Protein AF-A0A9W8R5W8-F1 (afdb_monomer)

Structure (mmCIF, N/CA/C/O backbone):
data_AF-A0A9W8R5W8-F1
#
_entry.id   AF-A0A9W8R5W8-F1
#
loop_
_atom_site.group_PDB
_atom_site.id
_atom_site.type_symbol
_atom_site.label_atom_id
_atom_site.label_alt_id
_atom_site.label_comp_id
_atom_site.label_asym_id
_atom_site.label_entity_id
_atom_site.label_seq_id
_atom_site.pdbx_PDB_ins_code
_atom_site.Cartn_x
_atom_site.Cartn_y
_atom_site.Cartn_z
_atom_site.occupancy
_atom_site.B_iso_or_equiv
_atom_site.auth_seq_id
_atom_site.auth_comp_id
_atom_site.auth_asym_id
_atom_site.auth_atom_id
_atom_site.pdbx_PDB_model_num
ATOM 1 N N . MET A 1 1 ? 11.534 -19.909 18.988 1.00 55.75 1 MET A N 1
ATOM 2 C CA . MET A 1 1 ? 10.079 -19.691 18.902 1.00 55.75 1 MET A CA 1
ATOM 3 C C . MET A 1 1 ? 9.777 -19.275 17.473 1.00 55.75 1 MET A C 1
ATOM 5 O O . MET A 1 1 ? 10.404 -18.327 17.014 1.00 55.75 1 MET A O 1
ATOM 9 N N . THR A 1 2 ? 8.960 -20.029 16.741 1.00 67.12 2 THR A N 1
ATOM 10 C CA . THR A 1 2 ? 8.573 -19.721 15.351 1.00 67.12 2 THR A CA 1
ATOM 11 C C . THR A 1 2 ? 7.498 -18.629 15.313 1.00 67.12 2 THR A C 1
ATOM 13 O O . THR A 1 2 ? 6.888 -18.333 16.341 1.00 67.12 2 THR A O 1
ATOM 16 N N . ALA A 1 3 ? 7.244 -18.031 14.141 1.00 64.25 3 ALA A N 1
ATOM 17 C CA . ALA A 1 3 ? 6.151 -17.067 13.973 1.00 64.25 3 ALA A CA 1
ATOM 18 C C . ALA A 1 3 ? 4.788 -17.672 14.364 1.00 64.25 3 ALA A C 1
ATOM 20 O O . ALA A 1 3 ? 4.007 -17.012 15.045 1.00 64.25 3 ALA A O 1
ATOM 21 N N . ASP A 1 4 ? 4.560 -18.946 14.035 1.00 67.88 4 ASP A N 1
ATOM 22 C CA . ASP A 1 4 ? 3.348 -19.679 14.419 1.00 67.88 4 ASP A CA 1
ATOM 23 C C . ASP A 1 4 ? 3.239 -19.864 15.938 1.00 67.88 4 ASP A C 1
ATOM 25 O O . ASP A 1 4 ? 2.187 -19.616 16.511 1.00 67.88 4 ASP A O 1
ATOM 29 N N . GLN A 1 5 ? 4.338 -20.197 16.622 1.00 73.81 5 GLN A N 1
ATOM 30 C CA . GLN A 1 5 ? 4.347 -20.305 18.087 1.00 73.81 5 GLN A CA 1
ATOM 31 C C . GLN A 1 5 ? 4.087 -18.951 18.768 1.00 73.81 5 GLN A C 1
ATOM 33 O O . GLN A 1 5 ? 3.418 -18.892 19.799 1.00 73.81 5 GLN A O 1
ATOM 38 N N . CYS A 1 6 ? 4.600 -17.851 18.201 1.00 71.00 6 CYS A N 1
ATOM 39 C CA . CYS A 1 6 ? 4.281 -16.500 18.666 1.00 71.00 6 CYS A CA 1
ATOM 40 C C . CYS A 1 6 ? 2.795 -16.175 18.460 1.00 71.00 6 CYS A C 1
ATOM 42 O O . CYS A 1 6 ? 2.178 -15.596 19.352 1.00 71.00 6 CYS A O 1
ATOM 44 N N . PHE A 1 7 ? 2.229 -16.538 17.302 1.00 74.75 7 PHE A N 1
ATOM 45 C CA . PHE A 1 7 ? 0.810 -16.352 17.003 1.00 74.75 7 PHE A CA 1
ATOM 46 C C . PHE A 1 7 ? -0.072 -17.149 17.969 1.00 74.75 7 PHE A C 1
ATOM 48 O O . PHE A 1 7 ? -0.956 -16.559 18.578 1.00 74.75 7 PHE A O 1
ATOM 55 N N . GLU A 1 8 ? 0.212 -18.436 18.189 1.00 79.81 8 GLU A N 1
ATOM 56 C CA . GLU A 1 8 ? -0.534 -19.289 19.126 1.00 79.81 8 GLU A CA 1
ATOM 57 C C . GLU A 1 8 ? -0.517 -18.732 20.557 1.00 79.81 8 GLU A C 1
ATOM 59 O O . GLU A 1 8 ? -1.552 -18.685 21.222 1.00 79.81 8 GLU A O 1
ATOM 64 N N . LEU A 1 9 ? 0.642 -18.259 21.031 1.00 80.31 9 LEU A N 1
ATOM 65 C CA . LEU A 1 9 ? 0.759 -17.649 22.357 1.00 80.31 9 LEU A CA 1
ATOM 66 C C . LEU A 1 9 ? -0.024 -16.333 22.457 1.00 80.31 9 LEU A C 1
ATOM 68 O O . LEU A 1 9 ? -0.710 -16.104 23.451 1.00 80.31 9 LEU A O 1
ATOM 72 N N . LEU A 1 10 ? 0.085 -15.461 21.451 1.00 78.69 10 LEU A N 1
ATOM 73 C CA . LEU A 1 10 ? -0.634 -14.185 21.426 1.00 78.69 10 LEU A CA 1
ATOM 74 C C . LEU A 1 10 ? -2.144 -14.393 21.346 1.00 78.69 10 LEU A C 1
ATOM 76 O O . LEU A 1 10 ? -2.878 -13.739 22.081 1.00 78.69 10 LEU A O 1
ATOM 80 N N . GLN A 1 11 ? -2.590 -15.325 20.507 1.00 78.88 11 GLN A N 1
ATOM 81 C CA . GLN A 1 11 ? -3.985 -15.731 20.420 1.00 78.88 11 GLN A CA 1
ATOM 82 C C . GLN A 1 11 ? -4.479 -16.228 21.780 1.00 78.88 11 GLN A C 1
ATOM 84 O O . GLN A 1 11 ? -5.472 -15.725 22.293 1.00 78.88 11 GLN A O 1
ATOM 89 N N . TRP A 1 12 ? -3.730 -17.125 22.430 1.00 85.44 12 TRP A N 1
ATOM 90 C CA . TRP A 1 12 ? -4.081 -17.607 23.764 1.00 85.44 12 TRP A CA 1
ATOM 91 C C . TRP A 1 12 ? -4.198 -16.465 24.784 1.00 85.44 12 TRP A C 1
ATOM 93 O O . TRP A 1 12 ? -5.159 -16.428 25.549 1.00 85.44 12 TRP A O 1
ATOM 103 N N . LEU A 1 13 ? -3.262 -15.510 24.792 1.00 81.94 13 LEU A N 1
ATOM 104 C CA . LEU A 1 13 ? -3.309 -14.354 25.695 1.00 81.94 13 LEU A CA 1
ATOM 105 C C . LEU A 1 13 ? -4.563 -13.498 25.463 1.00 81.94 13 LEU A C 1
ATOM 107 O O . LEU A 1 13 ? -5.238 -13.123 26.422 1.00 81.94 13 LEU A O 1
ATOM 111 N N . VAL A 1 14 ? -4.897 -13.210 24.206 1.00 82.81 14 VAL A N 1
ATOM 112 C CA . VAL A 1 14 ? -6.075 -12.405 23.854 1.00 82.81 14 VAL A CA 1
ATOM 113 C C . VAL A 1 14 ? -7.368 -13.136 24.213 1.00 82.81 14 VAL A C 1
ATOM 115 O O . VAL A 1 14 ? -8.215 -12.561 24.899 1.00 82.81 14 VAL A O 1
ATOM 118 N N . ASP A 1 15 ? -7.476 -14.420 23.864 1.00 83.62 15 ASP A N 1
ATOM 119 C CA . ASP A 1 15 ? -8.639 -15.269 24.155 1.00 83.62 15 ASP A CA 1
ATOM 120 C C . ASP A 1 15 ? -8.908 -15.404 25.669 1.00 83.62 15 ASP A C 1
ATOM 122 O O . ASP A 1 15 ? -10.044 -15.624 26.092 1.00 83.62 15 ASP A O 1
ATOM 126 N N . HIS A 1 16 ? -7.875 -15.241 26.505 1.00 85.19 16 HIS A N 1
ATOM 127 C CA . HIS A 1 16 ? -7.974 -15.291 27.970 1.00 85.19 16 HIS A CA 1
ATOM 128 C C . HIS A 1 16 ? -8.041 -13.901 28.630 1.00 85.19 16 HIS A C 1
ATOM 130 O O . HIS A 1 16 ? -7.962 -13.795 29.855 1.00 85.19 16 HIS A O 1
ATOM 136 N N . GLY A 1 17 ? -8.223 -12.832 27.846 1.00 77.81 17 GLY A N 1
ATOM 137 C CA . GLY A 1 17 ? -8.495 -11.482 28.344 1.00 77.81 17 GLY A CA 1
ATOM 138 C C . GLY A 1 17 ? -7.273 -10.707 28.843 1.00 77.81 17 GLY A C 1
ATOM 139 O O . GLY A 1 17 ? -7.435 -9.750 29.603 1.00 77.81 17 GLY A O 1
ATOM 140 N N . PHE A 1 18 ? -6.057 -11.095 28.445 1.00 79.44 18 PHE A N 1
ATOM 141 C CA . PHE A 1 18 ? -4.854 -10.331 28.774 1.00 79.44 18 PHE A CA 1
ATOM 142 C C . PHE A 1 18 ? -4.789 -9.023 27.968 1.00 79.44 18 PHE A C 1
ATOM 144 O O . PHE A 1 18 ? -5.035 -8.993 26.763 1.00 79.44 18 PHE A O 1
ATOM 151 N N . ASP A 1 19 ? -4.421 -7.929 28.639 1.00 72.44 19 ASP A N 1
ATOM 152 C CA . ASP A 1 19 ? -4.231 -6.621 28.008 1.00 72.44 19 ASP A CA 1
ATOM 153 C C . ASP A 1 19 ? -2.861 -6.539 27.317 1.00 72.44 19 ASP A C 1
ATOM 155 O O . ASP A 1 19 ? -1.824 -6.427 27.972 1.00 72.44 19 ASP A O 1
ATOM 159 N N . ILE A 1 20 ? -2.863 -6.565 25.983 1.00 74.75 20 ILE A N 1
ATOM 160 C CA . ILE A 1 20 ? -1.656 -6.405 25.158 1.00 74.75 20 ILE A CA 1
ATOM 161 C C . ILE A 1 20 ? -1.426 -4.956 24.696 1.00 74.75 20 ILE A C 1
ATOM 163 O O . ILE A 1 20 ? -0.434 -4.674 24.023 1.00 74.75 20 ILE A O 1
ATOM 167 N N . THR A 1 21 ? -2.320 -4.021 25.043 1.00 67.25 21 THR A N 1
ATOM 168 C CA . THR A 1 21 ? -2.272 -2.635 24.544 1.00 67.25 21 THR A CA 1
ATOM 169 C C . THR A 1 21 ? -1.092 -1.852 25.120 1.00 67.25 21 THR A C 1
ATOM 171 O O . THR A 1 21 ? -0.566 -0.972 24.444 1.00 67.25 21 THR A O 1
ATOM 174 N N . ALA A 1 22 ? -0.596 -2.222 26.307 1.00 59.16 22 ALA A N 1
ATOM 175 C CA . ALA A 1 22 ? 0.562 -1.596 26.953 1.00 59.16 22 ALA A CA 1
ATOM 176 C C . ALA A 1 22 ? 1.852 -1.658 26.108 1.00 59.16 22 ALA A C 1
ATOM 178 O O . ALA A 1 22 ? 2.729 -0.815 26.265 1.00 59.16 22 ALA A O 1
ATOM 179 N N . ALA A 1 23 ? 1.955 -2.616 25.179 1.00 57.28 23 ALA A N 1
ATOM 180 C CA . ALA A 1 23 ? 3.075 -2.727 24.243 1.00 57.28 23 ALA A CA 1
ATOM 181 C C . ALA A 1 23 ? 2.952 -1.804 23.008 1.00 57.28 23 ALA A C 1
ATOM 183 O O . ALA A 1 23 ? 3.795 -1.868 22.114 1.00 57.28 23 ALA A O 1
ATOM 184 N N . SER A 1 24 ? 1.907 -0.969 22.929 1.00 54.00 24 SER A N 1
ATOM 185 C CA . SER A 1 24 ? 1.611 -0.110 21.766 1.00 54.00 24 SER A CA 1
ATOM 186 C C . SER A 1 24 ? 2.138 1.319 21.878 1.00 54.00 24 SER A C 1
ATOM 188 O O . SER A 1 24 ? 1.908 2.112 20.969 1.00 54.00 24 SER A O 1
ATOM 190 N N . ILE A 1 25 ? 2.833 1.655 22.966 1.00 52.72 25 ILE A N 1
ATOM 191 C CA . ILE A 1 25 ? 3.451 2.971 23.142 1.00 52.72 25 ILE A CA 1
ATOM 192 C C . ILE A 1 25 ? 4.720 3.011 22.289 1.00 52.72 25 ILE A C 1
ATOM 194 O O . ILE A 1 25 ? 5.695 2.317 22.578 1.00 52.72 25 ILE A O 1
ATOM 198 N N . ASP A 1 26 ? 4.693 3.802 21.221 1.00 51.19 26 ASP A N 1
ATOM 199 C CA . ASP A 1 26 ? 5.909 4.240 20.541 1.00 51.19 26 ASP A CA 1
ATOM 200 C C . ASP A 1 26 ? 6.360 5.539 21.214 1.00 51.19 26 ASP A C 1
ATOM 202 O O . ASP A 1 26 ? 5.705 6.574 21.097 1.00 51.19 26 ASP A O 1
ATOM 206 N N . ASP A 1 27 ? 7.468 5.455 21.944 1.00 45.50 27 ASP A N 1
ATOM 207 C CA . ASP A 1 27 ? 8.054 6.480 22.827 1.00 45.50 27 ASP A CA 1
ATOM 208 C C . ASP A 1 27 ? 8.541 7.746 22.077 1.00 45.50 27 ASP A C 1
ATOM 210 O O . ASP A 1 27 ? 9.331 8.518 22.601 1.00 45.50 27 ASP A O 1
ATOM 214 N N . ARG A 1 28 ? 8.166 7.923 20.799 1.00 45.84 28 ARG A N 1
ATOM 215 C CA . ARG A 1 28 ? 8.799 8.859 19.845 1.00 45.84 28 ARG A CA 1
ATOM 216 C C . ARG A 1 28 ? 7.855 9.863 19.183 1.00 45.84 28 ARG A C 1
ATOM 218 O O . ARG A 1 28 ? 8.248 10.539 18.235 1.00 45.84 28 ARG A O 1
ATOM 225 N N . GLY A 1 29 ? 6.595 9.923 19.606 1.00 44.94 29 GLY A N 1
ATOM 226 C CA . GLY A 1 29 ? 5.592 10.819 19.013 1.00 44.94 29 GLY A CA 1
ATOM 227 C C . GLY A 1 29 ? 4.830 11.680 20.012 1.00 44.94 29 GLY A C 1
ATOM 228 O O . GLY A 1 29 ? 3.903 12.374 19.604 1.00 44.94 29 GLY A O 1
ATOM 229 N N . TRP A 1 30 ? 5.178 11.598 21.294 1.00 49.25 30 TRP A N 1
ATOM 230 C CA . TRP A 1 30 ? 4.335 12.066 22.392 1.00 49.25 30 TRP A CA 1
ATOM 231 C C . TRP A 1 30 ? 5.164 12.714 23.506 1.00 49.25 30 TRP A C 1
ATOM 233 O O . TRP A 1 30 ? 4.812 12.590 24.677 1.00 49.25 30 TRP A O 1
ATOM 243 N N . ASP A 1 31 ? 6.265 13.378 23.140 1.00 48.38 31 ASP A N 1
ATOM 244 C CA . ASP A 1 31 ? 7.259 13.938 24.071 1.00 48.38 31 ASP A CA 1
ATOM 245 C C . ASP A 1 31 ? 6.642 14.892 25.119 1.00 48.38 31 ASP A C 1
ATOM 247 O O . ASP A 1 31 ? 7.196 15.053 26.205 1.00 48.38 31 ASP A O 1
ATOM 251 N N . ASP A 1 32 ? 5.451 15.435 24.837 1.00 50.25 32 ASP A N 1
ATOM 252 C CA . ASP A 1 32 ? 4.728 16.380 25.695 1.00 50.25 32 ASP A CA 1
ATOM 253 C C . ASP A 1 32 ? 3.541 15.777 26.484 1.00 50.25 32 ASP A C 1
ATOM 255 O O . ASP A 1 32 ? 2.899 16.488 27.260 1.00 50.25 32 ASP A O 1
ATOM 259 N N . ILE A 1 33 ? 3.222 14.479 26.342 1.00 54.53 33 ILE A N 1
ATOM 260 C CA . ILE A 1 33 ? 2.168 13.825 27.148 1.00 54.53 33 ILE A CA 1
ATOM 261 C C . ILE A 1 33 ? 2.790 13.013 28.281 1.00 54.53 33 ILE A C 1
ATOM 263 O O . ILE A 1 33 ? 3.626 12.146 28.043 1.00 54.53 33 ILE A O 1
ATOM 267 N N . GLU A 1 34 ? 2.293 13.181 29.508 1.00 58.59 34 GLU A N 1
ATOM 268 C CA . GLU A 1 34 ? 2.619 12.276 30.615 1.00 58.59 34 GLU A CA 1
ATOM 269 C C . GLU A 1 34 ? 2.379 10.802 30.226 1.00 58.59 34 GLU A C 1
ATOM 271 O O . GLU A 1 34 ? 1.276 10.421 29.832 1.00 58.59 34 GLU A O 1
ATOM 276 N N . ALA A 1 35 ? 3.390 9.942 30.387 1.00 58.28 35 ALA A N 1
ATOM 277 C CA . ALA A 1 35 ? 3.354 8.532 29.970 1.00 58.28 35 ALA A CA 1
ATOM 278 C C . ALA A 1 35 ? 2.100 7.759 30.444 1.00 58.28 35 ALA A C 1
ATOM 280 O O . ALA A 1 35 ? 1.594 6.886 29.740 1.00 58.28 35 ALA A O 1
ATOM 281 N N . ASN A 1 36 ? 1.547 8.110 31.610 1.00 60.50 36 ASN A N 1
ATOM 282 C CA . ASN A 1 36 ? 0.317 7.508 32.133 1.00 60.50 36 ASN A CA 1
ATOM 283 C C . ASN A 1 36 ? -0.927 7.864 31.301 1.00 60.50 36 ASN A C 1
ATOM 285 O O . ASN A 1 36 ? -1.754 6.994 31.043 1.00 60.50 36 ASN A O 1
ATOM 289 N N . ALA A 1 37 ? -1.042 9.105 30.821 1.00 59.97 37 ALA A N 1
ATOM 290 C CA . ALA A 1 37 ? -2.144 9.522 29.957 1.00 59.97 37 ALA A CA 1
ATOM 291 C C . ALA A 1 37 ? -2.059 8.863 28.568 1.00 59.97 37 ALA A C 1
ATOM 293 O O . ALA A 1 37 ? -3.090 8.533 27.980 1.00 59.97 37 ALA A O 1
ATOM 294 N N . GLN A 1 38 ? -0.846 8.587 28.076 1.00 59.41 38 GLN A N 1
ATOM 295 C CA . GLN A 1 38 ? -0.637 7.818 26.844 1.00 59.41 38 GLN A CA 1
ATOM 296 C C . GLN A 1 38 ? -1.079 6.356 27.004 1.00 59.41 38 GLN A C 1
ATOM 298 O O . GLN A 1 38 ? -1.802 5.832 26.156 1.00 59.41 38 GLN A O 1
ATOM 303 N N . ILE A 1 39 ? -0.693 5.709 28.111 1.00 62.41 39 ILE A N 1
ATOM 304 C CA . ILE A 1 39 ? -1.109 4.339 28.453 1.00 62.41 39 ILE A CA 1
ATOM 305 C C . ILE A 1 39 ? -2.632 4.245 28.539 1.00 62.41 39 ILE A C 1
ATOM 307 O O . ILE A 1 39 ? -3.233 3.350 27.943 1.00 62.41 39 ILE A O 1
ATOM 311 N N . ASP A 1 40 ? -3.258 5.171 29.263 1.00 64.56 40 ASP A N 1
ATOM 312 C CA . ASP A 1 40 ? -4.705 5.183 29.454 1.00 64.56 40 ASP A CA 1
ATOM 313 C C . ASP A 1 40 ? -5.446 5.447 28.140 1.00 64.56 40 ASP A C 1
ATOM 315 O O . ASP A 1 40 ? -6.464 4.806 27.867 1.00 64.56 40 ASP A O 1
ATOM 319 N N . PHE A 1 41 ? -4.912 6.317 27.279 1.00 64.50 41 PHE A N 1
ATOM 320 C CA . PHE A 1 41 ? -5.445 6.540 25.938 1.00 64.50 41 PHE A CA 1
ATOM 321 C C . PHE A 1 41 ? -5.355 5.279 25.071 1.00 64.50 41 PHE A C 1
ATOM 323 O O . PHE A 1 41 ? -6.365 4.828 24.530 1.00 64.50 41 PHE A O 1
ATOM 330 N N . VAL A 1 42 ? -4.172 4.669 24.973 1.00 65.50 42 VAL A N 1
ATOM 331 C CA . VAL A 1 42 ? -3.922 3.449 24.191 1.00 65.50 42 VAL A CA 1
ATOM 332 C C . VAL A 1 42 ? -4.813 2.293 24.654 1.00 65.50 42 VAL A C 1
ATOM 334 O O . VAL A 1 42 ? -5.389 1.590 23.817 1.00 65.50 42 VAL A O 1
ATOM 337 N N . ARG A 1 43 ? -5.000 2.146 25.971 1.00 68.12 43 ARG A N 1
ATOM 338 C CA . ARG A 1 43 ? -5.928 1.182 26.581 1.00 68.12 43 ARG A CA 1
ATOM 339 C C . ARG A 1 43 ? -7.379 1.477 26.243 1.00 68.12 43 ARG A C 1
ATOM 341 O O . ARG A 1 43 ? -8.096 0.577 25.806 1.00 68.12 43 ARG A O 1
ATOM 348 N N . ARG A 1 44 ? -7.819 2.731 26.401 1.00 69.56 44 ARG A N 1
ATOM 349 C CA . ARG A 1 44 ? -9.190 3.159 26.072 1.00 69.56 44 ARG A CA 1
ATOM 350 C C . ARG A 1 44 ? -9.513 2.898 24.606 1.00 69.56 44 ARG A C 1
ATOM 352 O O . ARG A 1 44 ? -10.608 2.449 24.280 1.00 69.56 44 ARG A O 1
ATOM 359 N N . MET A 1 45 ? -8.544 3.158 23.740 1.00 67.94 45 MET A N 1
ATOM 360 C CA . MET A 1 45 ? -8.650 2.978 22.300 1.00 67.94 45 MET A CA 1
ATOM 361 C C . MET A 1 45 ? -8.378 1.541 21.855 1.00 67.94 45 MET A C 1
ATOM 363 O O . MET A 1 45 ? -8.506 1.261 20.669 1.00 67.94 45 MET A O 1
ATOM 367 N N . LYS A 1 46 ? -8.003 0.626 22.758 1.00 77.12 46 LYS A N 1
ATOM 368 C CA . LYS A 1 46 ? -7.604 -0.750 22.434 1.00 77.12 46 LYS A CA 1
ATOM 369 C C . LYS A 1 46 ? -6.648 -0.830 21.236 1.00 77.12 46 LYS A C 1
ATOM 371 O O . LYS A 1 46 ? -6.867 -1.627 20.327 1.00 77.12 46 LYS A O 1
ATOM 376 N N . HIS A 1 47 ? -5.628 0.024 21.173 1.00 76.19 47 HIS A N 1
ATOM 377 C CA . HIS A 1 47 ? -4.706 -0.005 20.036 1.00 76.19 47 HIS A CA 1
ATOM 378 C C . HIS A 1 47 ? -3.895 -1.302 20.012 1.00 76.19 47 HIS A C 1
ATOM 380 O O . HIS A 1 47 ? -3.452 -1.790 21.052 1.00 76.19 47 HIS A O 1
ATOM 386 N N . MET A 1 48 ? -3.705 -1.856 18.814 1.00 82.12 48 MET A N 1
ATOM 387 C CA . MET A 1 48 ? -2.726 -2.920 18.611 1.00 82.12 48 MET A CA 1
ATOM 388 C C . MET A 1 48 ? -1.297 -2.345 18.628 1.00 82.12 48 MET A C 1
ATOM 390 O O . MET A 1 48 ? -1.096 -1.210 18.180 1.00 82.12 48 MET A O 1
ATOM 394 N N . PRO A 1 49 ? -0.292 -3.130 19.056 1.00 78.19 49 PRO A N 1
ATOM 395 C CA . PRO A 1 49 ? 1.097 -2.687 19.054 1.00 78.19 49 PRO A CA 1
ATOM 396 C C . PRO A 1 49 ? 1.621 -2.272 17.674 1.00 78.19 49 PRO A C 1
ATOM 398 O O . PRO A 1 49 ? 1.597 -3.060 16.725 1.00 78.19 49 PRO A O 1
ATOM 401 N N . CYS A 1 50 ? 2.181 -1.059 17.572 1.00 75.44 50 CYS A N 1
ATOM 402 C CA . CYS A 1 50 ? 2.794 -0.546 16.337 1.00 75.44 50 CYS A CA 1
ATOM 403 C C . CYS A 1 50 ? 3.955 -1.422 15.838 1.00 75.44 50 CYS A C 1
ATOM 405 O O . CYS A 1 50 ? 4.216 -1.478 14.637 1.00 75.44 50 CYS A O 1
ATOM 407 N N . SER A 1 51 ? 4.620 -2.156 16.736 1.00 75.19 51 SER A N 1
ATOM 408 C CA . SER A 1 51 ? 5.723 -3.072 16.415 1.00 75.19 51 SER A CA 1
ATOM 409 C C . SER A 1 51 ? 5.342 -4.158 15.401 1.00 75.19 51 SER A C 1
ATOM 411 O O . SER A 1 51 ? 6.175 -4.541 14.572 1.00 75.19 51 SER A O 1
ATOM 413 N N . PHE A 1 52 ? 4.083 -4.612 15.393 1.00 81.62 52 PHE A N 1
ATOM 414 C CA . PHE A 1 52 ? 3.598 -5.538 14.369 1.00 81.62 52 PHE A CA 1
ATOM 415 C C . PHE A 1 52 ? 3.621 -4.885 12.984 1.00 81.62 52 PHE A C 1
ATOM 417 O O . PHE A 1 52 ? 4.139 -5.465 12.033 1.00 81.62 52 PHE A O 1
ATOM 424 N N . LEU A 1 53 ? 3.167 -3.637 12.876 1.00 80.81 53 LEU A N 1
ATOM 425 C CA . LEU A 1 53 ? 3.175 -2.900 11.613 1.00 80.81 53 LEU A CA 1
ATOM 426 C C . LEU A 1 53 ? 4.592 -2.490 11.182 1.00 80.81 53 LEU A C 1
ATOM 428 O O . LEU A 1 53 ? 4.912 -2.548 9.996 1.00 80.81 53 LEU A O 1
ATOM 432 N N . HIS A 1 54 ? 5.486 -2.191 12.131 1.00 78.25 54 HIS A N 1
ATOM 433 C CA . HIS A 1 54 ? 6.909 -1.945 11.851 1.00 78.25 54 HIS A CA 1
ATOM 434 C C . HIS A 1 54 ? 7.599 -3.147 11.202 1.00 78.25 54 HIS A C 1
ATOM 436 O O . HIS A 1 54 ? 8.534 -2.974 10.419 1.00 78.25 54 HIS A O 1
ATOM 442 N N . THR A 1 55 ? 7.118 -4.368 11.448 1.00 80.19 55 THR A N 1
ATOM 443 C CA . THR A 1 55 ? 7.692 -5.558 10.810 1.00 80.19 55 THR A CA 1
ATOM 444 C C . THR A 1 55 ? 7.565 -5.498 9.285 1.00 80.19 55 THR A C 1
ATOM 446 O O . THR A 1 55 ? 8.506 -5.883 8.595 1.00 80.19 55 THR A O 1
ATOM 449 N N . PHE A 1 56 ? 6.489 -4.913 8.748 1.00 82.31 56 PHE A N 1
ATOM 450 C CA . PHE A 1 56 ? 6.310 -4.725 7.300 1.00 82.31 56 PHE A CA 1
ATOM 451 C C . PHE A 1 56 ? 7.206 -3.627 6.709 1.00 82.31 56 PHE A C 1
ATOM 453 O O . PHE A 1 56 ? 7.369 -3.540 5.490 1.00 82.31 56 PHE A O 1
ATOM 460 N N . LYS A 1 57 ? 7.805 -2.770 7.545 1.00 76.12 57 LYS A N 1
ATOM 461 C CA . LYS A 1 57 ? 8.823 -1.795 7.120 1.00 76.12 57 LYS A CA 1
ATOM 462 C C . LYS A 1 57 ? 10.219 -2.417 7.075 1.00 76.12 57 LYS A C 1
ATOM 464 O O . LYS A 1 57 ? 10.983 -2.108 6.166 1.00 76.12 57 LYS A O 1
ATOM 469 N N . MET A 1 58 ? 10.516 -3.315 8.015 1.00 73.06 58 MET A N 1
ATOM 470 C CA . MET A 1 58 ? 11.884 -3.773 8.285 1.00 73.06 58 MET A CA 1
ATOM 471 C C . MET A 1 58 ? 12.201 -5.185 7.793 1.00 73.06 58 MET A C 1
ATOM 473 O O . MET A 1 58 ? 13.370 -5.526 7.644 1.00 73.06 58 MET A O 1
ATOM 477 N N . SER A 1 59 ? 11.196 -6.037 7.594 1.00 78.00 59 SER A N 1
ATOM 478 C CA . SER A 1 59 ? 11.418 -7.442 7.260 1.00 78.00 59 SER A CA 1
ATOM 479 C C . SER A 1 59 ? 11.214 -7.729 5.778 1.00 78.00 59 SER A C 1
ATOM 481 O O . SER A 1 59 ? 10.297 -7.217 5.142 1.00 78.00 59 SER A O 1
ATOM 483 N N . THR A 1 60 ? 12.066 -8.603 5.249 1.00 81.06 60 THR A N 1
ATOM 484 C CA . THR A 1 60 ? 11.951 -9.193 3.910 1.00 81.06 60 THR A CA 1
ATOM 485 C C . THR A 1 60 ? 11.501 -10.655 3.948 1.00 81.06 60 THR A C 1
ATOM 487 O O . THR A 1 60 ? 11.239 -11.246 2.902 1.00 81.06 60 THR A O 1
ATOM 490 N N . ASP A 1 61 ? 11.403 -11.235 5.148 1.00 83.88 61 ASP A N 1
ATOM 491 C CA . ASP A 1 61 ? 11.031 -12.627 5.383 1.00 83.88 61 ASP A CA 1
ATOM 492 C C . ASP A 1 61 ? 9.514 -12.782 5.257 1.00 83.88 61 ASP A C 1
ATOM 494 O O . ASP A 1 61 ? 8.752 -12.314 6.102 1.00 83.88 61 ASP A O 1
ATOM 498 N N . ARG A 1 62 ? 9.075 -13.441 4.184 1.00 85.62 62 ARG A N 1
ATOM 499 C CA . ARG A 1 62 ? 7.655 -13.629 3.887 1.00 85.62 62 ARG A CA 1
ATOM 500 C C . ARG A 1 62 ? 6.929 -14.446 4.946 1.00 85.62 62 ARG A C 1
ATOM 502 O O . ARG A 1 62 ? 5.818 -14.066 5.285 1.00 85.62 62 ARG A O 1
ATOM 509 N N . ASP A 1 63 ? 7.536 -15.494 5.495 1.00 85.50 63 ASP A N 1
ATOM 510 C CA . ASP A 1 63 ? 6.881 -16.327 6.509 1.00 85.50 63 ASP A CA 1
ATOM 511 C C . ASP A 1 63 ? 6.665 -15.517 7.790 1.00 85.50 63 ASP A C 1
ATOM 513 O O . ASP A 1 63 ? 5.603 -15.575 8.417 1.00 85.50 63 ASP A O 1
ATOM 517 N N . LYS A 1 64 ? 7.643 -14.669 8.138 1.00 84.75 64 LYS A N 1
ATOM 518 C CA . LYS A 1 64 ? 7.499 -13.705 9.231 1.00 84.75 64 LYS A CA 1
ATOM 519 C C . LYS A 1 64 ? 6.398 -12.682 8.947 1.00 84.75 64 LYS A C 1
ATOM 521 O O . LYS A 1 64 ? 5.584 -12.422 9.832 1.00 84.75 64 LYS A O 1
ATOM 526 N N . LEU A 1 65 ? 6.362 -12.097 7.748 1.00 88.31 65 LEU A N 1
ATOM 527 C CA . LEU A 1 65 ? 5.330 -11.127 7.359 1.00 88.31 65 LEU A CA 1
ATOM 528 C C . LEU A 1 65 ? 3.929 -11.756 7.374 1.00 88.31 65 LEU A C 1
ATOM 530 O O . LEU A 1 65 ? 2.991 -11.134 7.868 1.00 88.31 65 LEU A O 1
ATOM 534 N N . ASP A 1 66 ? 3.795 -12.996 6.906 1.00 89.25 66 ASP A N 1
ATOM 535 C CA . ASP A 1 66 ? 2.533 -13.735 6.860 1.00 89.25 66 ASP A CA 1
ATOM 536 C C . ASP A 1 66 ? 2.043 -14.098 8.271 1.00 89.25 66 ASP A C 1
ATOM 538 O O . ASP A 1 66 ? 0.880 -13.882 8.618 1.00 89.25 66 ASP A O 1
ATOM 542 N N . GLY A 1 67 ? 2.951 -14.555 9.141 1.00 86.94 67 GLY A N 1
ATOM 543 C CA . GLY A 1 67 ? 2.664 -14.789 10.557 1.00 86.94 67 GLY A CA 1
ATOM 544 C C . GLY A 1 67 ? 2.219 -13.516 11.285 1.00 86.94 67 GLY A C 1
ATOM 545 O O . GLY A 1 67 ? 1.208 -13.520 11.987 1.00 86.94 67 GLY A O 1
ATOM 546 N N . VAL A 1 68 ? 2.914 -12.393 11.072 1.00 88.50 68 VAL A N 1
ATOM 547 C CA . VAL A 1 68 ? 2.514 -11.101 11.655 1.00 88.50 68 VAL A CA 1
ATOM 548 C C . VAL A 1 68 ? 1.186 -10.608 11.079 1.00 88.50 68 VAL A C 1
ATOM 550 O O . VAL A 1 68 ? 0.371 -10.063 11.824 1.00 88.50 68 VAL A O 1
ATOM 553 N N . ALA A 1 69 ? 0.912 -10.842 9.795 1.00 92.12 69 ALA A N 1
ATOM 554 C CA . ALA A 1 69 ? -0.369 -10.484 9.198 1.00 92.12 69 ALA A CA 1
ATOM 555 C C . ALA A 1 69 ? -1.533 -11.239 9.854 1.00 92.12 69 ALA A C 1
ATOM 557 O O . ALA A 1 69 ? -2.558 -10.627 10.158 1.00 92.12 69 ALA A O 1
ATOM 558 N N . LYS A 1 70 ? -1.357 -12.535 10.150 1.00 90.75 70 LYS A N 1
ATOM 559 C CA . LYS A 1 70 ? -2.339 -13.341 10.898 1.00 90.75 70 LYS A CA 1
ATOM 560 C C . LYS A 1 70 ? -2.588 -12.774 12.294 1.00 90.75 70 LYS A C 1
ATOM 562 O O . LYS A 1 70 ? -3.750 -12.614 12.667 1.00 90.75 70 LYS A O 1
ATOM 567 N N . ILE A 1 71 ? -1.526 -12.402 13.024 1.00 89.19 71 ILE A N 1
ATOM 568 C CA . ILE A 1 71 ? -1.640 -11.741 14.339 1.00 89.19 71 ILE A CA 1
ATOM 569 C C . ILE A 1 71 ? -2.502 -10.480 14.212 1.00 89.19 71 ILE A C 1
ATOM 571 O O . ILE A 1 71 ? -3.508 -10.349 14.901 1.00 89.19 71 ILE A O 1
ATOM 575 N N . VAL A 1 72 ? -2.144 -9.565 13.308 1.00 89.94 72 VAL A N 1
ATOM 576 C CA . VAL A 1 72 ? -2.844 -8.281 13.148 1.00 89.94 72 VAL A CA 1
ATOM 577 C C . VAL A 1 72 ? -4.311 -8.474 12.751 1.00 89.94 72 VAL A C 1
ATOM 579 O O . VAL A 1 72 ? -5.188 -7.807 13.302 1.00 89.94 72 VAL A O 1
ATOM 582 N N . CYS A 1 73 ? -4.599 -9.403 11.835 1.00 92.94 73 CYS A N 1
ATOM 583 C CA . CYS A 1 73 ? -5.971 -9.712 11.430 1.00 92.94 73 CYS A CA 1
ATOM 584 C C . CYS A 1 73 ? -6.807 -10.239 12.605 1.00 92.94 73 CYS A C 1
ATOM 586 O O . CYS A 1 73 ? -7.947 -9.807 12.777 1.00 92.94 73 CYS A O 1
ATOM 588 N N . HIS A 1 74 ? -6.237 -11.125 13.427 1.00 89.94 74 HIS A N 1
ATOM 589 C CA . HIS A 1 74 ? -6.895 -11.646 14.624 1.00 89.94 74 HIS A CA 1
ATOM 590 C C . HIS A 1 74 ? -7.126 -10.548 15.672 1.00 89.94 74 HIS A C 1
ATOM 592 O O . HIS A 1 74 ? -8.241 -10.372 16.150 1.00 89.94 74 HIS A O 1
ATOM 598 N N . LEU A 1 75 ? -6.125 -9.712 15.962 1.00 88.56 75 LEU A N 1
ATOM 599 C CA . LEU A 1 75 ? -6.309 -8.576 16.872 1.00 88.56 75 LEU A CA 1
ATOM 600 C C . LEU A 1 75 ? -7.425 -7.644 16.392 1.00 88.56 75 LEU A C 1
ATOM 602 O O . LEU A 1 75 ? -8.285 -7.235 17.173 1.00 88.56 75 LEU A O 1
ATOM 606 N N . SER A 1 76 ? -7.468 -7.353 15.091 1.00 90.56 76 SER A N 1
ATOM 607 C CA . SER A 1 76 ? -8.562 -6.568 14.532 1.00 90.56 76 SER A CA 1
ATOM 608 C C . SER A 1 76 ? -9.915 -7.271 14.703 1.00 90.56 76 SER A C 1
ATOM 610 O O . SER A 1 76 ? -10.899 -6.602 15.033 1.00 90.56 76 SER A O 1
ATOM 612 N N . SER A 1 77 ? -10.017 -8.597 14.527 1.00 90.25 77 SER A N 1
ATOM 613 C CA . SER A 1 77 ? -11.282 -9.323 14.744 1.00 90.25 77 SER A CA 1
ATOM 614 C C . SER A 1 77 ? -11.776 -9.210 16.187 1.00 90.25 77 SER A C 1
ATOM 616 O O . SER A 1 77 ? -12.962 -8.948 16.377 1.00 90.25 77 SER A O 1
ATOM 618 N N . GLU A 1 78 ? -10.862 -9.236 17.159 1.00 88.25 78 GLU A N 1
ATOM 619 C CA . GLU A 1 78 ? -11.143 -9.073 18.597 1.00 88.25 78 GLU A CA 1
ATOM 620 C C . GLU A 1 78 ? -11.403 -7.615 19.031 1.00 88.25 78 GLU A C 1
ATOM 622 O O . GLU A 1 78 ? -11.648 -7.317 20.203 1.00 88.25 78 GLU A O 1
ATOM 627 N N . GLY A 1 79 ? -11.397 -6.679 18.078 1.00 85.69 79 GLY A N 1
ATOM 628 C CA . GLY A 1 79 ? -11.748 -5.279 18.309 1.00 85.69 79 GLY A CA 1
ATOM 629 C C . GLY A 1 79 ? -10.581 -4.402 18.753 1.00 85.69 79 GLY A C 1
ATOM 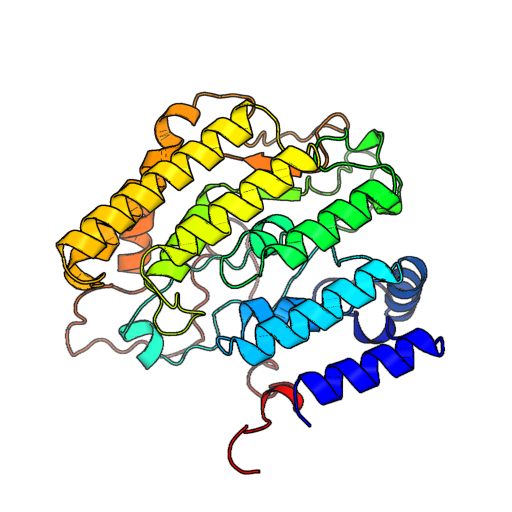630 O O . GLY A 1 79 ? -10.820 -3.299 19.249 1.00 85.69 79 GLY A O 1
ATOM 631 N N . PHE A 1 80 ? -9.337 -4.855 18.569 1.00 85.69 80 PHE A N 1
ATOM 632 C CA . PHE A 1 80 ? -8.178 -3.975 18.680 1.00 85.69 80 PHE A CA 1
ATOM 633 C C . PHE A 1 80 ? -8.096 -3.058 17.460 1.00 85.69 80 PHE A C 1
ATOM 635 O O . PHE A 1 80 ? -8.211 -3.503 16.317 1.00 85.69 80 PHE A O 1
ATOM 642 N N . ASN A 1 81 ? -7.872 -1.771 17.706 1.00 83.06 81 ASN A N 1
ATOM 643 C CA . ASN A 1 81 ? -7.813 -0.753 16.670 1.00 83.06 81 ASN A CA 1
ATOM 644 C C . ASN A 1 81 ? -6.422 -0.670 16.039 1.00 83.06 81 ASN A C 1
ATOM 646 O O . ASN A 1 81 ? -5.416 -0.591 16.750 1.00 83.06 81 ASN A O 1
ATOM 650 N N . PHE A 1 82 ? -6.361 -0.589 14.706 1.00 83.25 82 PHE A N 1
ATOM 651 C CA . PHE A 1 82 ? -5.127 -0.204 14.013 1.00 83.25 82 PHE A CA 1
ATOM 652 C C . PHE A 1 82 ? -4.594 1.137 14.559 1.00 83.25 82 PHE A C 1
ATOM 654 O O . PHE A 1 82 ? -5.379 2.073 14.760 1.00 83.25 82 PHE A O 1
ATOM 661 N N . PRO A 1 83 ? -3.278 1.275 14.800 1.00 74.50 83 PRO A N 1
ATOM 662 C CA . PRO A 1 83 ? -2.675 2.579 15.033 1.00 74.50 83 PRO A CA 1
ATOM 663 C C . PRO A 1 83 ? -2.805 3.425 13.763 1.00 74.50 83 PRO A C 1
ATOM 665 O O . PRO A 1 83 ? -2.619 2.936 12.649 1.00 74.50 83 PRO A O 1
ATOM 668 N N . ARG A 1 84 ? -3.150 4.706 13.915 1.00 65.44 84 ARG A N 1
ATOM 669 C CA . ARG A 1 84 ? -3.370 5.599 12.761 1.00 65.44 84 ARG A CA 1
ATOM 670 C C . ARG A 1 84 ? -2.082 6.146 12.167 1.00 65.44 84 ARG A C 1
ATOM 672 O O . ARG A 1 84 ? -2.019 6.404 10.968 1.00 65.44 84 ARG A O 1
ATOM 679 N N . LEU A 1 85 ? -1.078 6.310 13.020 1.00 63.16 85 LEU A N 1
ATOM 680 C CA . LEU A 1 85 ? 0.266 6.710 12.654 1.00 63.16 85 LEU A CA 1
ATOM 681 C C . LEU A 1 85 ? 1.199 5.557 12.977 1.00 63.16 85 LEU A C 1
ATOM 683 O O . LEU A 1 85 ? 1.237 5.071 14.106 1.00 63.16 85 LEU A O 1
ATOM 687 N N . VAL A 1 86 ? 1.955 5.140 11.973 1.00 64.38 86 VAL A N 1
ATOM 688 C CA . VAL A 1 86 ? 3.019 4.152 12.124 1.00 64.38 86 VAL A CA 1
ATOM 689 C C . VAL A 1 86 ? 4.330 4.904 11.925 1.00 64.38 86 VAL A C 1
ATOM 691 O O . VAL A 1 86 ? 4.953 4.839 10.861 1.00 64.38 86 VAL A O 1
ATOM 694 N N . ARG A 1 87 ? 4.683 5.725 12.923 1.00 57.75 87 ARG A N 1
ATOM 695 C CA . ARG A 1 87 ? 5.959 6.452 12.958 1.00 57.75 87 ARG A CA 1
ATOM 696 C C . ARG A 1 87 ? 7.058 5.456 13.330 1.00 57.75 87 ARG A C 1
ATOM 698 O O . ARG A 1 87 ? 6.852 4.631 14.203 1.00 57.75 87 ARG A O 1
ATOM 705 N N . GLY A 1 88 ? 8.223 5.529 12.692 1.00 52.62 88 GLY A N 1
ATOM 706 C CA . GLY A 1 88 ? 9.406 4.840 13.207 1.00 52.62 88 GLY A CA 1
ATOM 707 C C . GLY A 1 88 ? 10.146 3.934 12.228 1.00 52.62 88 GLY A C 1
ATOM 708 O O . GLY A 1 88 ? 9.557 3.192 11.446 1.00 52.62 88 GLY A O 1
ATOM 709 N N . VAL A 1 89 ? 11.474 4.040 12.382 1.00 43.12 89 VAL A N 1
ATOM 710 C CA . VAL A 1 89 ? 12.605 3.410 11.682 1.00 43.12 89 VAL A CA 1
ATOM 711 C C . VAL A 1 89 ? 12.325 3.203 10.202 1.00 43.12 89 VAL A C 1
ATOM 713 O O . VAL A 1 89 ? 11.933 2.125 9.764 1.00 43.12 89 VAL A O 1
ATOM 716 N N . GLY A 1 90 ? 12.548 4.267 9.430 1.00 43.59 90 GLY A N 1
ATOM 717 C CA . GLY A 1 90 ? 12.580 4.190 7.981 1.00 43.59 90 GLY A CA 1
ATOM 718 C C . GLY A 1 90 ? 13.533 3.103 7.481 1.00 43.59 90 GLY A C 1
ATOM 719 O O . GLY A 1 90 ? 14.232 2.427 8.238 1.00 43.59 90 GLY A O 1
ATOM 720 N N . SER A 1 91 ? 13.611 2.967 6.161 1.00 44.75 91 SER A N 1
ATOM 721 C CA . SER A 1 91 ? 14.505 2.029 5.470 1.00 44.75 91 SER A CA 1
ATOM 722 C C . SER A 1 91 ? 16.007 2.326 5.651 1.00 44.75 91 SER A C 1
ATOM 724 O O . SER A 1 91 ? 16.804 2.071 4.751 1.00 44.75 91 SER A O 1
ATOM 726 N N . THR A 1 92 ? 16.391 2.923 6.778 1.00 46.88 92 THR A N 1
ATOM 727 C CA . THR A 1 92 ? 17.664 3.568 7.069 1.00 46.88 92 THR A CA 1
ATOM 728 C C . THR A 1 92 ? 18.682 2.643 7.722 1.00 46.88 92 THR A C 1
ATOM 730 O O . THR A 1 92 ? 19.854 3.007 7.755 1.00 46.88 92 THR A O 1
ATOM 733 N N . LEU A 1 93 ? 18.305 1.433 8.150 1.00 51.94 93 LEU A N 1
ATOM 734 C CA . LEU A 1 93 ? 19.264 0.413 8.596 1.00 51.94 93 LEU A CA 1
ATOM 735 C C . LEU A 1 93 ? 19.889 -0.322 7.401 1.00 51.94 93 LEU A C 1
ATOM 737 O O . LEU A 1 93 ? 19.836 -1.543 7.312 1.00 51.94 93 LEU A O 1
ATOM 741 N N . ARG A 1 94 ? 20.456 0.434 6.459 1.00 61.00 94 ARG A N 1
ATOM 742 C CA . ARG A 1 94 ? 21.304 -0.113 5.399 1.00 61.00 94 ARG A CA 1
ATOM 743 C C . ARG A 1 94 ? 22.745 0.276 5.656 1.00 61.00 94 ARG A C 1
ATOM 745 O O . ARG A 1 94 ? 23.057 1.436 5.935 1.00 61.00 94 ARG A O 1
ATOM 752 N N . SER A 1 95 ? 23.620 -0.702 5.510 1.00 57.75 95 SER A N 1
ATOM 753 C CA . SER A 1 95 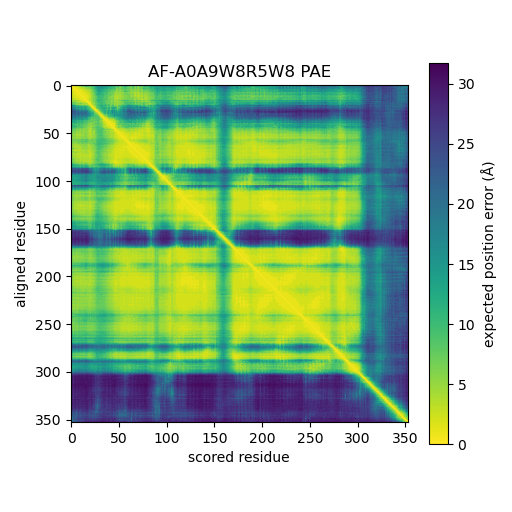? 25.044 -0.495 5.329 1.00 57.75 95 SER A CA 1
ATOM 754 C C . SER A 1 95 ? 25.307 0.391 4.112 1.00 57.75 95 SER A C 1
ATOM 756 O O . SER A 1 95 ? 24.495 0.545 3.192 1.00 57.75 95 SER A O 1
ATOM 758 N N . LYS A 1 96 ? 26.491 0.993 4.096 1.00 60.91 96 LYS A N 1
ATOM 759 C CA . LYS A 1 96 ? 26.931 1.826 2.981 1.00 60.91 96 LYS A CA 1
ATOM 760 C C . LYS A 1 96 ? 26.993 1.021 1.681 1.00 60.91 96 LYS A C 1
ATOM 762 O O . LYS A 1 96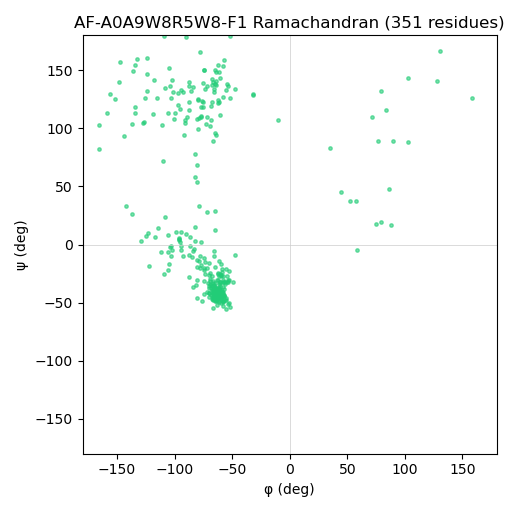 ? 26.670 1.552 0.624 1.00 60.91 96 LYS A O 1
ATOM 767 N N . GLU A 1 97 ? 27.387 -0.243 1.771 1.00 60.62 97 GLU A N 1
ATOM 768 C CA . GLU A 1 97 ? 27.483 -1.189 0.666 1.00 60.62 97 GLU A CA 1
ATOM 769 C C . GLU A 1 97 ? 26.106 -1.455 0.039 1.00 60.62 97 GLU A C 1
ATOM 771 O O . GLU A 1 97 ? 25.962 -1.380 -1.181 1.00 60.62 97 GLU A O 1
ATOM 776 N N . GLU A 1 98 ? 25.065 -1.648 0.848 1.00 62.16 98 GLU A N 1
ATOM 777 C CA . GLU A 1 98 ? 23.694 -1.852 0.352 1.00 62.16 98 GLU A CA 1
ATOM 778 C C . GLU A 1 98 ? 23.162 -0.626 -0.403 1.00 62.16 98 GLU A C 1
ATOM 780 O O . GLU A 1 98 ? 22.524 -0.764 -1.446 1.00 62.16 98 GLU A O 1
ATOM 785 N N . TYR A 1 99 ? 23.489 0.588 0.052 1.00 62.25 99 TYR A N 1
ATOM 786 C CA . TYR A 1 99 ? 23.146 1.810 -0.686 1.00 62.25 99 TYR A CA 1
ATOM 787 C C . TYR A 1 99 ? 23.898 1.952 -2.013 1.00 62.25 99 TYR A C 1
ATOM 789 O O . TYR A 1 99 ? 23.389 2.596 -2.935 1.00 62.25 99 TYR A O 1
ATOM 797 N N . THR A 1 100 ? 25.098 1.371 -2.131 1.00 60.59 100 THR A N 1
ATOM 798 C CA . THR A 1 100 ? 25.830 1.363 -3.407 1.00 60.59 100 THR A CA 1
ATOM 799 C C . THR A 1 100 ? 25.243 0.397 -4.430 1.00 60.59 100 THR A C 1
ATOM 801 O O . THR A 1 100 ? 25.403 0.637 -5.625 1.00 60.59 100 THR A O 1
ATOM 804 N N . GLU A 1 101 ? 24.555 -0.656 -3.982 1.00 63.28 101 GLU A N 1
ATOM 805 C CA . GLU A 1 101 ? 23.853 -1.605 -4.851 1.00 63.28 101 GLU A CA 1
ATOM 806 C C . GLU A 1 101 ? 22.539 -1.008 -5.369 1.00 63.28 101 GLU A C 1
ATOM 808 O O . GLU A 1 101 ? 22.273 -1.018 -6.571 1.00 63.28 101 GLU A O 1
ATOM 813 N N . PHE A 1 102 ? 21.737 -0.433 -4.472 1.00 68.19 102 PHE A N 1
ATOM 814 C CA . PHE A 1 102 ? 20.478 0.212 -4.822 1.00 68.19 102 PHE A CA 1
ATOM 815 C C . PHE A 1 102 ? 20.098 1.253 -3.772 1.00 68.19 102 PHE A C 1
ATOM 817 O O . PHE A 1 102 ? 20.035 0.969 -2.574 1.00 68.19 102 PHE A O 1
ATOM 824 N N . THR A 1 103 ? 19.785 2.464 -4.227 1.00 69.06 103 THR A N 1
ATOM 825 C CA . THR A 1 103 ? 19.204 3.488 -3.359 1.00 69.06 103 THR A CA 1
ATOM 826 C C . THR A 1 103 ? 17.698 3.535 -3.584 1.00 69.06 103 THR A C 1
ATOM 828 O O . THR A 1 103 ? 17.277 3.932 -4.675 1.00 69.06 103 THR A O 1
ATOM 831 N N . PRO A 1 104 ? 16.884 3.152 -2.582 1.00 70.00 104 PRO A N 1
ATOM 832 C CA . PRO A 1 104 ? 15.441 3.260 -2.697 1.00 70.00 104 PRO A CA 1
ATOM 833 C C . PRO A 1 104 ? 15.055 4.724 -2.861 1.00 70.00 104 PRO A C 1
ATOM 835 O O . PRO A 1 104 ? 15.739 5.619 -2.356 1.00 70.00 104 PRO A O 1
ATOM 838 N N . LEU A 1 105 ? 13.908 4.984 -3.484 1.00 70.12 105 LEU A N 1
ATOM 839 C CA . LEU A 1 105 ? 13.344 6.339 -3.593 1.00 70.12 105 LEU A CA 1
ATOM 840 C C . LEU A 1 105 ? 12.784 6.858 -2.244 1.00 70.12 105 LEU A C 1
ATOM 842 O O . LEU A 1 105 ? 11.865 7.663 -2.229 1.00 70.12 105 LEU A O 1
ATOM 846 N N . SER A 1 106 ? 13.357 6.360 -1.138 1.00 57.12 106 SER A N 1
ATOM 847 C CA . SER A 1 106 ? 13.025 6.489 0.283 1.00 57.12 106 SER A CA 1
ATOM 848 C C . SER A 1 106 ? 11.968 7.536 0.609 1.00 57.12 106 SER A C 1
ATOM 850 O O . SER A 1 106 ? 12.266 8.729 0.666 1.00 57.12 106 SER A O 1
ATOM 852 N N . TYR A 1 107 ? 10.776 7.057 0.959 1.00 59.59 107 TYR A N 1
ATOM 853 C CA . TYR A 1 107 ? 9.823 7.825 1.740 1.00 59.59 107 TYR A CA 1
ATOM 854 C C . TYR A 1 107 ? 9.254 6.946 2.857 1.00 59.59 107 TYR A C 1
ATOM 856 O O . TYR A 1 107 ? 8.568 5.959 2.598 1.00 59.59 107 TYR A O 1
ATOM 864 N N . ASP A 1 108 ? 9.572 7.275 4.109 1.00 61.62 108 ASP A N 1
ATOM 865 C CA . ASP A 1 108 ? 8.970 6.617 5.269 1.00 61.62 108 ASP A CA 1
ATOM 866 C C . ASP A 1 108 ? 7.609 7.258 5.544 1.00 61.62 108 ASP A C 1
ATOM 868 O O . ASP A 1 108 ? 7.480 8.123 6.410 1.00 61.62 108 ASP A O 1
ATOM 872 N N . SER A 1 109 ? 6.599 6.879 4.753 1.00 66.31 109 SER A N 1
ATOM 873 C CA . SER A 1 109 ? 5.248 7.402 4.957 1.00 66.31 109 SER A CA 1
ATOM 874 C C . SER A 1 109 ? 4.744 6.967 6.337 1.00 66.31 109 SER A C 1
ATOM 876 O O . SER A 1 109 ? 4.683 5.759 6.619 1.00 66.31 109 SER A O 1
ATOM 878 N N . PRO A 1 110 ? 4.373 7.912 7.219 1.00 66.81 110 PRO A N 1
ATOM 879 C CA . PRO A 1 110 ? 3.803 7.575 8.518 1.00 66.81 110 PRO A CA 1
ATOM 880 C C . PRO A 1 110 ? 2.327 7.165 8.400 1.00 66.81 110 PRO A C 1
ATOM 882 O O . PRO A 1 110 ? 1.743 6.686 9.376 1.00 66.81 110 PRO A O 1
ATOM 885 N N . PHE A 1 111 ? 1.714 7.360 7.225 1.00 74.94 111 PHE A N 1
ATOM 886 C CA . PHE A 1 111 ? 0.291 7.151 6.998 1.00 74.94 111 PHE A CA 1
ATOM 887 C C . PHE A 1 111 ? -0.042 5.671 6.801 1.00 74.94 111 PHE A C 1
ATOM 889 O O . PHE A 1 111 ? 0.479 4.998 5.906 1.00 74.94 111 PHE A O 1
ATOM 896 N N . LEU A 1 112 ? -0.975 5.177 7.621 1.00 80.69 112 LEU A N 1
ATOM 897 C CA . LEU A 1 112 ? -1.380 3.772 7.637 1.00 80.69 112 LEU A CA 1
ATOM 898 C C . LEU A 1 112 ? -1.834 3.271 6.259 1.00 80.69 112 LEU A C 1
ATOM 900 O O . LEU A 1 112 ? -1.407 2.200 5.841 1.00 80.69 112 LEU A O 1
ATOM 904 N N . VAL A 1 113 ? -2.670 4.030 5.539 1.00 86.81 113 VAL A N 1
ATOM 905 C CA . VAL A 1 113 ? -3.190 3.587 4.231 1.00 86.81 113 VAL A CA 1
ATOM 906 C C . VAL A 1 113 ? -2.062 3.444 3.211 1.00 86.81 113 VAL A C 1
ATOM 908 O O . VAL A 1 113 ? -1.996 2.423 2.534 1.00 86.81 113 VAL A O 1
ATOM 911 N N . THR A 1 114 ? -1.111 4.383 3.164 1.00 84.19 114 THR A N 1
ATOM 912 C CA . THR A 1 114 ? 0.074 4.271 2.297 1.00 84.19 114 THR A CA 1
ATOM 913 C C . THR A 1 114 ? 0.857 2.995 2.601 1.00 84.19 114 THR A C 1
ATOM 915 O O . THR A 1 114 ? 1.212 2.247 1.692 1.00 84.19 114 THR A O 1
ATOM 918 N N . MET A 1 115 ? 1.063 2.688 3.886 1.00 84.25 115 MET A N 1
ATOM 919 C CA . MET A 1 115 ? 1.743 1.465 4.309 1.00 84.25 115 MET A CA 1
ATOM 920 C C . MET A 1 115 ? 0.959 0.201 3.927 1.00 84.25 115 MET A C 1
ATOM 922 O O . MET A 1 115 ? 1.546 -0.727 3.376 1.00 84.25 115 MET A O 1
ATOM 926 N N . LEU A 1 116 ? -0.352 0.158 4.183 1.00 91.00 116 LEU A N 1
ATOM 927 C CA . LEU A 1 116 ? -1.217 -0.976 3.840 1.00 91.00 116 LEU A CA 1
ATOM 928 C C . LEU A 1 116 ? -1.277 -1.224 2.329 1.00 91.00 116 LEU A C 1
ATOM 930 O O . LEU A 1 116 ? -1.505 -2.356 1.911 1.00 91.00 116 LEU A O 1
ATOM 934 N N . MET A 1 117 ? -1.020 -0.206 1.505 1.00 91.75 117 MET A N 1
ATOM 935 C CA . MET A 1 117 ? -0.976 -0.330 0.048 1.00 91.75 117 MET A CA 1
ATOM 936 C C . MET A 1 117 ? 0.327 -0.946 -0.498 1.00 91.75 117 MET A C 1
ATOM 938 O O . MET A 1 117 ? 0.287 -1.530 -1.578 1.00 91.75 117 MET A O 1
ATOM 942 N N . ARG A 1 118 ? 1.440 -0.955 0.254 1.00 89.06 118 ARG A N 1
ATOM 943 C CA . ARG A 1 118 ? 2.735 -1.559 -0.158 1.00 89.06 118 ARG A CA 1
ATOM 944 C C . ARG A 1 118 ? 2.635 -3.059 -0.427 1.00 89.06 118 ARG A C 1
ATOM 946 O O . ARG A 1 118 ? 1.967 -3.749 0.336 1.00 89.06 118 ARG A O 1
ATOM 953 N N . SER A 1 119 ? 3.338 -3.608 -1.416 1.00 90.06 119 SER A N 1
ATOM 954 C CA . SER A 1 119 ? 3.197 -5.033 -1.788 1.00 90.06 119 SER A CA 1
ATOM 955 C C . SER A 1 119 ? 3.618 -5.993 -0.670 1.00 90.06 119 SER A C 1
ATOM 957 O O . SER A 1 119 ? 3.021 -7.052 -0.510 1.00 90.06 119 SER A O 1
ATOM 959 N N . ALA A 1 120 ? 4.581 -5.584 0.163 1.00 86.81 120 ALA A N 1
ATOM 960 C CA . ALA A 1 120 ? 5.004 -6.331 1.350 1.00 86.81 120 ALA A CA 1
ATOM 961 C C . ALA A 1 120 ? 3.889 -6.512 2.401 1.00 86.81 120 ALA A C 1
ATOM 963 O O . ALA A 1 120 ? 3.935 -7.454 3.189 1.00 86.81 120 ALA A O 1
ATOM 964 N N . CYS A 1 121 ? 2.899 -5.613 2.428 1.00 90.38 121 CYS A N 1
ATOM 965 C CA . CYS A 1 121 ? 1.704 -5.745 3.255 1.00 90.38 121 CYS A CA 1
ATOM 966 C C . CYS A 1 121 ? 0.656 -6.556 2.480 1.00 90.38 121 CYS A C 1
ATOM 968 O O . CYS A 1 121 ? 0.176 -6.071 1.448 1.00 90.38 121 CYS A O 1
ATOM 970 N N . PRO A 1 122 ? 0.257 -7.751 2.945 1.00 93.81 122 PRO A N 1
ATOM 971 C CA . PRO A 1 122 ? -0.726 -8.551 2.226 1.00 93.81 122 PRO A CA 1
ATOM 972 C C . PRO A 1 122 ? -2.102 -7.856 2.187 1.00 93.81 122 PRO A C 1
ATOM 974 O O . PRO A 1 122 ? -2.450 -7.131 3.128 1.00 93.81 122 PRO A O 1
ATOM 977 N N . PRO A 1 123 ? -2.920 -8.085 1.137 1.00 97.31 123 PRO A N 1
ATOM 978 C CA . PRO A 1 123 ? -4.265 -7.508 1.012 1.00 97.31 123 PRO A CA 1
ATOM 979 C C . PRO A 1 123 ? -5.176 -7.754 2.224 1.00 97.31 123 PRO A C 1
ATOM 981 O O . PRO A 1 123 ? -5.983 -6.893 2.572 1.00 97.31 123 PRO A O 1
ATOM 984 N N . SER A 1 124 ? -4.988 -8.873 2.931 1.00 96.56 124 SER A N 1
ATOM 985 C CA . SER A 1 124 ? -5.718 -9.214 4.159 1.00 96.56 124 SER A CA 1
ATOM 986 C C . SER A 1 124 ? -5.614 -8.149 5.256 1.00 96.56 124 SER A C 1
ATOM 988 O O . SER A 1 124 ? -6.578 -7.933 5.987 1.00 96.56 124 SER A O 1
ATOM 990 N N . LEU A 1 125 ? -4.489 -7.432 5.357 1.00 95.31 125 LEU A N 1
ATOM 991 C CA . LEU A 1 125 ? -4.334 -6.346 6.329 1.00 95.31 125 LEU A CA 1
ATOM 992 C C . LEU A 1 125 ? -5.180 -5.126 5.979 1.00 95.31 125 LEU A C 1
ATOM 994 O O . LEU A 1 125 ? -5.796 -4.526 6.861 1.00 95.31 125 LEU A O 1
ATOM 998 N N . LEU A 1 126 ? -5.213 -4.764 4.694 1.00 96.19 126 LEU A N 1
ATOM 999 C CA . LEU A 1 126 ? -6.070 -3.688 4.211 1.00 96.19 126 LEU A CA 1
ATOM 1000 C C . LEU A 1 126 ? -7.540 -4.054 4.430 1.00 96.19 126 LEU A C 1
ATOM 1002 O O . LEU A 1 126 ? -8.299 -3.246 4.961 1.00 96.19 126 LEU A O 1
ATOM 1006 N N . GLU A 1 127 ? -7.926 -5.287 4.104 1.00 97.88 127 GLU A N 1
ATOM 1007 C CA . GLU A 1 127 ? -9.279 -5.782 4.353 1.00 97.88 127 GLU A CA 1
ATOM 1008 C C . GLU A 1 127 ? -9.629 -5.754 5.850 1.00 97.88 127 GLU A C 1
ATOM 1010 O O . GLU A 1 127 ? -10.711 -5.296 6.216 1.00 97.88 127 GLU A O 1
ATOM 1015 N N . ALA A 1 128 ? -8.729 -6.196 6.736 1.00 96.12 128 ALA A N 1
ATOM 1016 C CA . ALA A 1 128 ? -8.944 -6.157 8.182 1.00 96.12 128 ALA A CA 1
ATOM 1017 C C . ALA A 1 128 ? -9.193 -4.725 8.680 1.00 96.12 128 ALA A C 1
ATOM 1019 O O . ALA A 1 128 ? -10.143 -4.488 9.433 1.00 96.12 128 ALA A O 1
ATOM 1020 N N . PHE A 1 129 ? -8.403 -3.760 8.202 1.00 93.19 129 PHE A N 1
ATOM 1021 C CA . PHE A 1 129 ? -8.604 -2.345 8.504 1.00 93.19 129 PHE A CA 1
ATOM 1022 C C . PHE A 1 129 ? -9.964 -1.840 7.998 1.00 93.19 129 PHE A C 1
ATOM 1024 O O . PHE A 1 129 ? -10.739 -1.285 8.776 1.00 93.19 129 PHE A O 1
ATOM 1031 N N . LEU A 1 130 ? -10.320 -2.104 6.738 1.00 94.88 130 LEU A N 1
ATOM 1032 C CA . LEU A 1 130 ? -11.603 -1.691 6.153 1.00 94.88 130 LEU A CA 1
ATOM 1033 C C . LEU A 1 130 ? -12.812 -2.352 6.848 1.00 94.88 130 LEU A C 1
ATOM 1035 O O . LEU A 1 130 ? -13.822 -1.695 7.114 1.00 94.88 130 LEU A O 1
ATOM 1039 N N . LYS A 1 131 ? -12.711 -3.633 7.229 1.00 95.31 131 LYS A N 1
ATOM 1040 C CA . LYS A 1 131 ? -13.707 -4.338 8.060 1.00 95.31 131 LYS A CA 1
ATOM 1041 C C . LYS A 1 131 ? -13.856 -3.694 9.431 1.00 95.31 131 LYS A C 1
ATOM 1043 O O . LYS A 1 131 ? -14.966 -3.641 9.960 1.00 95.31 131 LYS A O 1
ATOM 1048 N N . GLN A 1 132 ? -12.762 -3.236 10.034 1.00 90.94 132 GLN A N 1
ATOM 1049 C CA . GLN A 1 132 ? -12.807 -2.513 11.301 1.00 90.94 132 GLN A CA 1
ATOM 1050 C C . GLN A 1 132 ? -13.561 -1.187 11.156 1.00 90.94 132 GLN A C 1
ATOM 1052 O O . GLN A 1 132 ? -14.504 -0.963 11.912 1.00 90.94 132 GLN A O 1
ATOM 1057 N N . LEU A 1 133 ? -13.233 -0.381 10.136 1.00 89.69 133 LEU A N 1
ATOM 1058 C CA . LEU A 1 133 ? -13.957 0.857 9.821 1.00 89.69 133 LEU A CA 1
ATOM 1059 C C . LEU A 1 133 ? -15.463 0.595 9.687 1.00 89.69 133 LEU A C 1
ATOM 1061 O O . LEU A 1 133 ? -16.276 1.211 10.376 1.00 89.69 133 LEU A O 1
ATOM 1065 N N . LYS A 1 134 ? -15.828 -0.408 8.880 1.00 92.62 134 LYS A N 1
ATOM 1066 C CA . LYS A 1 134 ? -17.223 -0.794 8.648 1.00 92.62 134 LYS A CA 1
ATOM 1067 C C . LYS A 1 134 ? -17.943 -1.213 9.934 1.00 92.62 134 LYS A C 1
ATOM 1069 O O . LYS A 1 134 ? -19.080 -0.801 10.148 1.00 92.62 134 LYS A O 1
ATOM 1074 N N . ARG A 1 135 ? -17.298 -1.999 10.809 1.00 90.56 135 ARG A N 1
ATOM 1075 C CA . ARG A 1 135 ? -17.846 -2.378 12.131 1.00 90.56 135 ARG A CA 1
ATOM 1076 C C . ARG A 1 135 ? -18.074 -1.166 13.035 1.00 90.56 135 ARG A C 1
ATOM 1078 O O . ARG A 1 135 ? -18.993 -1.181 13.845 1.00 90.56 135 ARG A O 1
ATOM 1085 N N . GLN A 1 136 ? -17.258 -0.130 12.873 1.00 86.75 136 GLN A N 1
ATOM 1086 C CA . GLN A 1 136 ? -17.347 1.136 13.600 1.00 86.75 136 GLN A CA 1
ATOM 1087 C C . GLN A 1 136 ? -18.298 2.142 12.927 1.00 86.75 136 GLN A C 1
ATOM 1089 O O . GLN A 1 136 ? -18.404 3.278 13.378 1.00 86.75 136 GLN A O 1
ATOM 1094 N N . GLY A 1 137 ? -19.013 1.729 11.872 1.00 88.62 137 GLY A N 1
ATOM 1095 C CA . GLY A 1 137 ? -19.998 2.560 11.180 1.00 88.62 137 GLY A CA 1
ATOM 1096 C C . GLY A 1 137 ? -19.393 3.641 10.284 1.00 88.62 137 GLY A C 1
ATOM 1097 O O . GLY A 1 137 ? -20.101 4.574 9.920 1.00 88.62 137 GLY A O 1
ATOM 1098 N N . VAL A 1 138 ? -18.111 3.526 9.923 1.00 88.44 138 VAL A N 1
ATOM 1099 C CA . VAL A 1 138 ? -17.392 4.510 9.101 1.00 88.44 138 VAL A CA 1
ATOM 1100 C C . VAL A 1 138 ? -16.769 3.891 7.854 1.00 88.44 138 VAL A C 1
ATOM 1102 O O . VAL A 1 138 ? -16.540 2.684 7.770 1.00 88.44 138 VAL A O 1
ATOM 1105 N N . LYS A 1 139 ? -16.470 4.743 6.875 1.00 91.00 139 LYS A N 1
ATOM 1106 C CA . LYS A 1 139 ? -15.750 4.424 5.636 1.00 91.00 139 LYS A CA 1
ATOM 1107 C C . LYS A 1 139 ? -14.671 5.479 5.408 1.00 91.00 139 LYS A C 1
ATOM 1109 O O . LYS A 1 139 ? -14.779 6.586 5.927 1.00 91.00 139 LYS A O 1
ATOM 1114 N N . LEU A 1 140 ? -13.658 5.164 4.599 1.00 89.38 140 LEU A N 1
ATOM 1115 C CA . LEU A 1 140 ? -12.605 6.125 4.224 1.00 89.38 140 LEU A CA 1
ATOM 1116 C C . LEU A 1 140 ? -13.169 7.383 3.541 1.00 89.38 140 LEU A C 1
ATOM 1118 O O . LEU 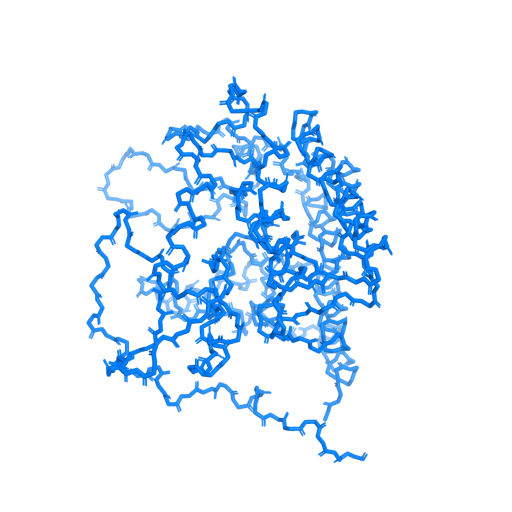A 1 140 ? -12.636 8.475 3.716 1.00 89.38 140 LEU A O 1
ATOM 1122 N N . THR A 1 141 ? -14.285 7.234 2.829 1.00 90.06 141 THR A N 1
ATOM 1123 C CA . THR A 1 141 ? -14.971 8.313 2.113 1.00 90.06 141 THR A CA 1
ATOM 1124 C C . THR A 1 141 ? -15.930 9.136 2.973 1.00 90.06 141 THR A C 1
ATOM 1126 O O . THR A 1 141 ? -16.464 10.128 2.480 1.00 90.06 141 THR A O 1
ATOM 1129 N N . CYS A 1 142 ? -16.163 8.763 4.238 1.00 87.56 142 CYS A N 1
ATOM 1130 C CA . CYS A 1 142 ? -17.024 9.536 5.131 1.00 87.56 142 CYS A CA 1
ATOM 1131 C C . CYS A 1 142 ? -16.430 10.929 5.397 1.00 87.56 142 CYS A C 1
ATOM 1133 O O . CYS A 1 142 ? -15.215 11.027 5.604 1.00 87.56 142 CYS A O 1
ATOM 1135 N N . PRO A 1 143 ? -17.264 11.984 5.456 1.00 84.31 143 PRO A N 1
ATOM 1136 C CA . PRO A 1 143 ? -16.857 13.285 5.980 1.00 84.31 143 PRO A CA 1
ATOM 1137 C C . PRO A 1 143 ? -16.270 13.146 7.387 1.00 84.31 143 PRO A C 1
ATOM 1139 O O . PRO A 1 143 ? -16.791 12.386 8.210 1.00 84.31 143 PRO A O 1
ATOM 1142 N N . ARG A 1 144 ? -15.178 13.852 7.681 1.00 74.19 144 ARG A N 1
ATOM 1143 C CA . ARG A 1 144 ? -14.459 13.722 8.958 1.00 74.19 144 ARG A CA 1
ATOM 1144 C C . ARG A 1 144 ? -15.333 14.082 10.156 1.00 74.19 144 ARG A C 1
ATOM 1146 O O . ARG A 1 144 ? -15.252 13.432 11.199 1.00 74.19 144 ARG A O 1
ATOM 1153 N N . ASP A 1 145 ? -16.146 15.120 10.027 1.00 75.69 145 ASP A N 1
ATOM 1154 C CA . ASP A 1 145 ? -17.058 15.583 11.070 1.00 75.69 145 ASP A CA 1
ATOM 1155 C C . ASP A 1 145 ? -18.097 14.517 11.475 1.00 75.69 145 ASP A C 1
ATOM 1157 O O . ASP A 1 145 ? -18.431 14.416 12.661 1.00 75.69 145 ASP A O 1
ATOM 1161 N N . SER A 1 146 ? -18.503 13.672 10.523 1.00 79.12 146 SER A N 1
ATOM 1162 C CA . SER A 1 146 ? -19.437 12.557 10.699 1.00 79.12 146 SER A CA 1
ATOM 1163 C C . SER A 1 146 ? -18.825 11.320 11.364 1.00 79.12 146 SER A C 1
ATOM 1165 O O . SER A 1 146 ? -19.556 10.466 11.870 1.00 79.12 146 SER A O 1
ATOM 1167 N N . CYS A 1 147 ? -17.493 11.211 11.400 1.00 76.81 147 CYS A N 1
ATOM 1168 C CA . CYS A 1 147 ? -16.815 10.083 12.029 1.00 76.81 147 CYS A CA 1
ATOM 1169 C C . CYS A 1 147 ? -16.858 10.181 13.572 1.00 76.81 147 CYS A C 1
ATOM 1171 O O . CYS A 1 147 ? -16.841 11.284 14.129 1.00 76.81 147 CYS A O 1
ATOM 1173 N N . PRO A 1 148 ? -16.860 9.048 14.300 1.00 73.88 148 PRO A N 1
ATOM 1174 C CA . PRO A 1 148 ? -16.775 9.046 15.757 1.00 73.88 148 PRO A CA 1
ATOM 1175 C C . PRO A 1 148 ? -15.502 9.751 16.272 1.00 73.88 148 PRO A C 1
ATOM 1177 O O . PRO A 1 148 ? -14.497 9.785 15.555 1.00 73.88 148 PRO A O 1
ATOM 1180 N N . PRO A 1 149 ? -15.495 10.315 17.496 1.00 66.31 149 PRO A N 1
ATOM 1181 C CA . PRO A 1 149 ? -14.337 11.024 18.060 1.00 66.31 149 PRO A CA 1
ATOM 1182 C C . PRO A 1 149 ? -13.034 10.213 18.044 1.00 66.31 149 PRO A C 1
ATOM 1184 O O . PRO A 1 149 ? -11.955 10.766 17.860 1.00 66.31 149 PRO A O 1
ATOM 1187 N N . GLU A 1 150 ? -13.135 8.889 18.140 1.00 64.25 150 GLU A N 1
ATOM 1188 C CA . GLU A 1 150 ? -12.034 7.926 18.036 1.00 64.25 150 GLU A CA 1
ATOM 1189 C C . GLU A 1 150 ? -11.322 7.965 16.663 1.00 64.25 150 GLU A C 1
ATOM 1191 O O . GLU A 1 150 ? -10.234 7.403 16.491 1.00 64.25 150 GLU A O 1
ATOM 1196 N N . PHE A 1 151 ? -11.933 8.620 15.670 1.00 64.25 151 PHE A N 1
ATOM 1197 C CA . PHE A 1 151 ? -11.423 8.810 14.312 1.00 64.25 151 PHE A CA 1
ATOM 1198 C C . PHE A 1 151 ? -10.864 10.189 14.013 1.00 64.25 151 PHE A C 1
ATOM 1200 O O . PHE A 1 151 ? -10.214 10.353 12.983 1.00 64.25 151 PHE A O 1
ATOM 1207 N N . LYS A 1 152 ? -11.063 11.147 14.917 1.00 57.12 152 LYS A N 1
ATOM 1208 C CA . LYS A 1 152 ? -10.655 12.543 14.745 1.00 57.12 152 LYS A CA 1
ATOM 1209 C C . LYS A 1 152 ? -9.238 12.827 15.258 1.00 57.12 152 LYS A C 1
ATOM 1211 O O . LYS A 1 152 ? -8.852 13.979 15.314 1.00 57.12 152 LYS A O 1
ATOM 1216 N N . TYR A 1 153 ? -8.468 11.798 15.624 1.00 51.44 153 TYR A N 1
ATOM 1217 C CA . TYR A 1 153 ? -7.138 11.953 16.219 1.00 51.44 153 TYR A CA 1
ATOM 1218 C C . TYR A 1 153 ? -5.999 11.831 15.202 1.00 51.44 153 TYR A C 1
ATOM 1220 O O . TYR A 1 153 ? -5.783 10.776 14.600 1.00 51.44 153 TYR A O 1
ATOM 1228 N N . GLY A 1 154 ? -5.228 12.909 15.112 1.00 46.06 154 GLY A N 1
ATOM 1229 C CA . GLY A 1 154 ? -3.920 13.015 14.489 1.00 46.06 154 GLY A CA 1
ATOM 1230 C C . GLY A 1 154 ? -3.321 14.336 14.964 1.00 46.06 154 GLY A C 1
ATOM 1231 O O . GLY A 1 154 ? -3.720 15.379 14.482 1.00 46.06 154 GLY A O 1
ATOM 1232 N N . GLU A 1 155 ? -2.397 14.262 15.919 1.00 41.34 155 GLU A N 1
ATOM 1233 C CA . GLU A 1 155 ? -1.741 15.393 16.602 1.00 41.34 155 GLU A CA 1
ATOM 1234 C C . GLU A 1 155 ? -2.572 16.056 17.716 1.00 41.34 155 GLU A C 1
ATOM 1236 O O . GLU A 1 155 ? -3.767 16.307 17.589 1.00 41.34 155 GLU A O 1
ATOM 1241 N N . LEU A 1 156 ? -1.919 16.262 18.866 1.00 39.53 156 LEU A N 1
ATOM 1242 C CA . LEU A 1 156 ? -2.391 17.186 19.887 1.00 39.53 156 LEU A CA 1
ATOM 1243 C C . LEU A 1 156 ? -2.259 18.589 19.310 1.00 39.53 156 LEU A C 1
ATOM 1245 O O . LEU A 1 156 ? -1.151 19.021 18.995 1.00 39.53 156 LEU A O 1
ATOM 1249 N N . VAL A 1 157 ? -3.377 19.287 19.193 1.00 39.72 157 VAL A N 1
ATOM 1250 C CA . VAL A 1 157 ? -3.357 20.729 18.995 1.00 39.72 157 VAL A CA 1
ATOM 1251 C C . VAL A 1 157 ? -3.030 21.367 20.338 1.00 39.72 157 VAL A C 1
ATOM 1253 O O . VAL A 1 157 ? -3.686 21.088 21.343 1.00 39.72 157 VAL A O 1
ATOM 1256 N N . ASP A 1 158 ? -1.967 22.169 20.356 1.00 36.34 158 ASP A N 1
ATOM 1257 C CA . ASP A 1 158 ? -1.669 23.082 21.453 1.00 36.34 158 ASP A CA 1
ATOM 1258 C C . ASP A 1 158 ? -2.803 24.111 21.508 1.00 36.34 158 ASP A C 1
ATOM 1260 O O . ASP A 1 158 ? -2.860 25.069 20.734 1.00 36.34 158 ASP A O 1
ATOM 1264 N N . ASP A 1 159 ? -3.784 23.823 22.356 1.00 39.62 159 ASP A N 1
ATOM 1265 C CA . ASP A 1 159 ? -5.023 24.578 22.483 1.00 39.62 159 ASP A CA 1
ATOM 1266 C C . ASP A 1 159 ? -4.751 25.816 23.351 1.00 39.62 159 ASP A C 1
ATOM 1268 O O . ASP A 1 159 ? -5.165 25.920 24.510 1.00 39.62 159 ASP A O 1
ATOM 1272 N N . HIS A 1 160 ? -3.967 26.748 22.804 1.00 43.03 160 HIS A N 1
ATOM 1273 C CA . HIS A 1 160 ? -3.642 28.001 23.478 1.00 43.03 160 HIS A CA 1
ATOM 1274 C C . HIS A 1 160 ? -4.243 29.256 22.857 1.00 43.03 160 HIS A C 1
ATOM 1276 O O . HIS A 1 160 ? -4.192 30.280 23.524 1.00 43.03 160 HIS A O 1
ATOM 1282 N N . ASP A 1 161 ? -4.912 29.197 21.700 1.00 38.66 161 ASP A N 1
ATOM 1283 C CA . ASP A 1 161 ? -5.754 30.309 21.228 1.00 38.66 161 ASP A CA 1
ATOM 1284 C C . ASP A 1 161 ? -6.696 29.883 20.080 1.00 38.66 161 ASP A C 1
ATOM 1286 O O . ASP A 1 161 ? -6.426 30.112 18.908 1.00 38.66 161 ASP A O 1
ATOM 1290 N N . GLY A 1 162 ? -7.833 29.273 20.428 1.00 41.62 162 GLY A N 1
ATOM 1291 C CA . GLY A 1 162 ? -9.157 29.562 19.853 1.00 41.62 162 GLY A CA 1
ATOM 1292 C C . GLY A 1 162 ? -9.465 29.427 18.351 1.00 41.62 162 GLY A C 1
ATOM 1293 O O . GLY A 1 162 ? -10.635 29.603 18.026 1.00 41.62 162 GLY A O 1
ATOM 1294 N N . ASP A 1 163 ? -8.541 29.122 17.438 1.00 38.66 163 ASP A N 1
ATOM 1295 C CA . ASP A 1 163 ? -8.888 28.915 16.024 1.00 38.66 163 ASP A CA 1
ATOM 1296 C C . ASP A 1 163 ? -7.930 27.960 15.281 1.00 38.66 163 ASP A C 1
ATOM 1298 O O . ASP A 1 163 ? -6.730 28.204 15.163 1.00 38.66 163 ASP A O 1
ATOM 1302 N N . PHE A 1 164 ? -8.553 26.935 14.682 1.00 36.19 164 PHE A N 1
ATOM 1303 C CA . PHE A 1 164 ? -8.050 25.919 13.741 1.00 36.19 164 PHE A CA 1
ATOM 1304 C C . PHE A 1 164 ? -7.460 24.611 14.318 1.00 36.19 164 PHE A C 1
ATOM 1306 O O . PHE A 1 164 ? -6.250 24.446 14.424 1.00 36.19 164 PHE A O 1
ATOM 1313 N N . ASP A 1 165 ? -8.335 23.613 14.526 1.00 48.97 165 ASP A N 1
ATOM 1314 C CA . ASP A 1 165 ? -7.968 22.187 14.567 1.00 48.97 165 ASP A CA 1
ATOM 1315 C C . ASP A 1 165 ? -8.689 21.410 13.456 1.00 48.97 165 ASP A C 1
ATOM 1317 O O . ASP A 1 165 ? -9.916 21.226 13.463 1.00 48.97 165 ASP A O 1
ATOM 1321 N N . PRO A 1 166 ? -7.916 20.932 12.477 1.00 40.38 166 PRO A N 1
ATOM 1322 C CA . PRO A 1 166 ? -8.234 19.657 11.890 1.00 40.38 166 PRO A CA 1
ATOM 13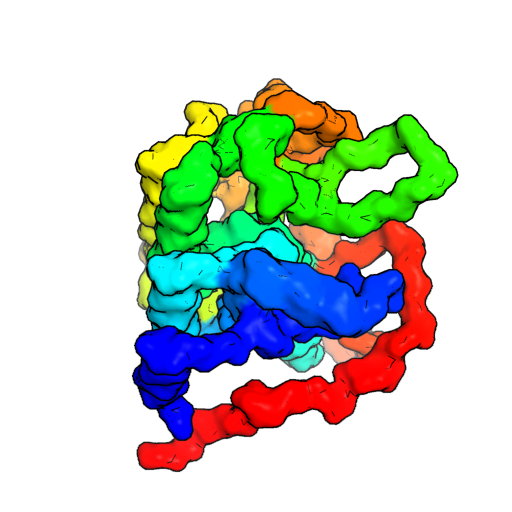23 C C . PRO A 1 166 ? -7.012 18.744 11.911 1.00 40.38 166 PRO A C 1
ATOM 1325 O O . PRO A 1 166 ? -6.140 18.851 11.044 1.00 40.38 166 PRO A O 1
ATOM 1328 N N . ALA A 1 167 ? -7.016 17.777 12.829 1.00 46.19 167 ALA A N 1
ATOM 1329 C CA . ALA A 1 167 ? -6.240 16.548 12.715 1.00 46.19 167 ALA A CA 1
ATOM 1330 C C . ALA A 1 167 ? -6.103 16.133 11.237 1.00 46.19 167 ALA A C 1
ATOM 1332 O O . ALA A 1 167 ? -7.110 16.101 10.507 1.00 46.19 167 ALA A O 1
ATOM 1333 N N . PRO A 1 168 ? -4.881 15.857 10.746 1.00 51.25 168 PRO A N 1
ATOM 1334 C CA . PRO A 1 168 ? -4.642 15.759 9.327 1.00 51.25 168 PRO A CA 1
ATOM 1335 C C . PRO A 1 168 ? -5.475 14.612 8.752 1.00 51.25 168 PRO A C 1
ATOM 1337 O O . PRO A 1 168 ? -5.350 13.468 9.188 1.00 51.25 168 PRO A O 1
ATOM 1340 N N . THR A 1 169 ? -6.297 14.920 7.738 1.00 55.28 169 THR A N 1
ATOM 1341 C CA . THR A 1 169 ? -6.804 13.946 6.757 1.00 55.28 169 THR A CA 1
ATOM 1342 C C . THR A 1 169 ? -5.755 12.866 6.533 1.00 55.28 169 THR A C 1
ATOM 1344 O O . THR A 1 169 ? -4.589 13.207 6.289 1.00 55.28 169 THR A O 1
ATOM 1347 N N . ILE A 1 170 ? -6.153 11.590 6.626 1.00 66.75 170 ILE A N 1
ATOM 1348 C CA . ILE A 1 170 ? -5.259 10.475 6.313 1.00 66.75 170 ILE A CA 1
ATOM 1349 C C . ILE A 1 170 ? -4.971 10.602 4.821 1.00 66.75 170 ILE A C 1
ATOM 1351 O O . ILE A 1 170 ? -5.785 10.237 3.978 1.00 66.75 170 ILE A O 1
ATOM 1355 N N . LEU A 1 171 ? -3.849 11.227 4.499 1.00 74.88 171 LEU A N 1
ATOM 1356 C CA . LEU A 1 171 ? -3.483 11.535 3.136 1.00 74.88 171 LEU A CA 1
ATOM 1357 C C . LEU A 1 171 ? -2.636 10.390 2.621 1.00 74.88 171 LEU A C 1
ATOM 1359 O O . LEU A 1 171 ? -1.668 9.983 3.262 1.00 74.88 171 LEU A O 1
ATOM 1363 N N . THR A 1 172 ? -2.976 9.895 1.443 1.00 82.06 172 THR A N 1
ATOM 1364 C CA . THR A 1 172 ? -2.056 9.048 0.702 1.00 82.06 172 THR A CA 1
ATOM 1365 C C . THR A 1 172 ? -1.596 9.818 -0.513 1.00 82.06 172 THR A C 1
ATOM 1367 O O . THR A 1 172 ? -2.325 9.946 -1.497 1.00 82.06 172 THR A O 1
ATOM 1370 N N . GLN A 1 173 ? -0.377 10.344 -0.439 1.00 81.56 173 GLN A N 1
ATOM 1371 C CA . GLN A 1 173 ? 0.229 10.968 -1.599 1.00 81.56 173 GLN A CA 1
ATOM 1372 C C . GLN A 1 173 ? 0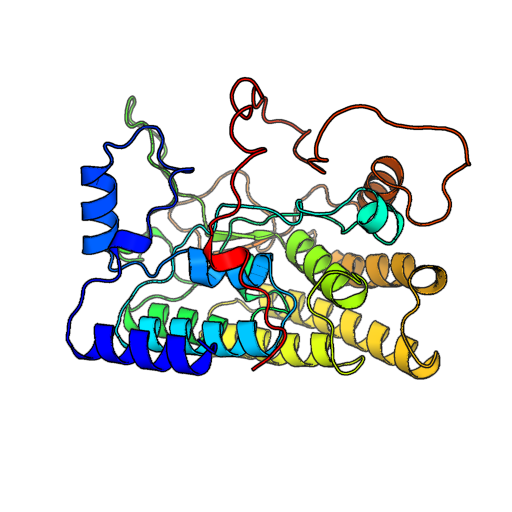.515 9.886 -2.642 1.00 81.56 173 GLN A C 1
ATOM 1374 O O . GLN A 1 173 ? 1.221 8.908 -2.393 1.00 81.56 173 GLN A O 1
ATOM 1379 N N . VAL A 1 174 ? -0.042 10.060 -3.834 1.00 86.44 174 VAL A N 1
ATOM 1380 C CA . VAL A 1 174 ? 0.021 9.064 -4.915 1.00 86.44 174 VAL A CA 1
ATOM 1381 C C . VAL A 1 174 ? 1.460 8.786 -5.328 1.00 86.44 174 VAL A C 1
ATOM 1383 O O . VAL A 1 174 ? 1.825 7.657 -5.652 1.00 86.44 174 VAL A O 1
ATOM 1386 N N . TRP A 1 175 ? 2.303 9.810 -5.270 1.00 81.00 175 TRP A N 1
ATOM 1387 C CA . TRP A 1 175 ? 3.702 9.649 -5.596 1.00 81.00 175 TRP A CA 1
ATOM 1388 C C . TRP A 1 175 ? 4.470 8.764 -4.608 1.00 81.00 175 TRP A C 1
ATOM 1390 O O . TRP A 1 175 ? 5.390 8.064 -5.027 1.00 81.00 175 TRP A O 1
ATOM 1400 N N . GLU A 1 176 ? 4.092 8.760 -3.326 1.00 80.62 176 GLU A N 1
ATOM 1401 C CA . GLU A 1 176 ? 4.699 7.885 -2.316 1.00 80.62 176 GLU A CA 1
ATOM 1402 C C . GLU A 1 176 ? 4.366 6.428 -2.625 1.00 80.62 176 GLU A C 1
ATOM 1404 O O . GLU A 1 176 ? 5.245 5.571 -2.587 1.00 80.62 176 GLU A O 1
ATOM 1409 N N . LEU A 1 177 ? 3.117 6.152 -3.016 1.00 87.19 177 LEU A N 1
ATOM 1410 C CA . LEU A 1 177 ? 2.713 4.819 -3.462 1.00 87.19 177 LEU A CA 1
ATOM 1411 C C . LEU A 1 177 ? 3.513 4.365 -4.674 1.00 87.19 177 LEU A C 1
ATOM 1413 O O . LEU A 1 177 ? 3.972 3.231 -4.723 1.00 87.19 177 LEU A O 1
ATOM 1417 N N . VAL A 1 178 ? 3.686 5.247 -5.654 1.00 88.00 178 VAL A N 1
ATOM 1418 C CA . VAL A 1 178 ? 4.432 4.944 -6.878 1.00 88.00 178 VAL A CA 1
ATOM 1419 C C . VAL A 1 178 ? 5.911 4.697 -6.579 1.00 88.00 178 VAL A C 1
ATOM 1421 O O . VAL A 1 178 ? 6.501 3.780 -7.150 1.00 88.00 178 VAL A O 1
ATOM 1424 N N . ALA A 1 179 ? 6.500 5.450 -5.648 1.00 83.00 179 ALA A N 1
ATOM 1425 C CA . ALA A 1 179 ? 7.848 5.193 -5.150 1.00 83.00 179 ALA A CA 1
ATOM 1426 C C . ALA A 1 179 ? 7.946 3.842 -4.427 1.00 83.00 179 ALA A C 1
ATOM 1428 O O . ALA A 1 179 ? 8.907 3.106 -4.644 1.00 83.00 179 ALA A O 1
ATOM 1429 N N . GLU A 1 180 ? 6.950 3.482 -3.618 1.00 84.75 180 GLU A N 1
ATOM 1430 C CA . GLU A 1 180 ? 6.900 2.188 -2.938 1.00 84.75 180 GLU A CA 1
ATOM 1431 C C . GLU A 1 180 ? 6.737 1.017 -3.913 1.00 84.75 180 GLU A C 1
ATOM 1433 O O . GLU A 1 180 ? 7.506 0.065 -3.832 1.00 84.75 180 GLU A O 1
ATOM 1438 N N . LEU A 1 181 ? 5.851 1.122 -4.907 1.00 90.19 181 LEU A N 1
ATOM 1439 C CA . LEU A 1 181 ? 5.716 0.125 -5.976 1.00 90.19 181 LEU A CA 1
ATOM 1440 C C . LEU A 1 181 ? 7.007 -0.023 -6.784 1.00 90.19 181 LEU A C 1
ATOM 1442 O O . LEU A 1 181 ? 7.418 -1.132 -7.116 1.00 90.19 181 LEU A O 1
ATOM 1446 N N . TYR A 1 182 ? 7.670 1.091 -7.094 1.00 88.06 182 TYR A N 1
ATOM 1447 C CA . TYR A 1 182 ? 8.972 1.068 -7.749 1.00 88.06 182 TYR A CA 1
ATOM 1448 C C . TYR A 1 182 ? 10.022 0.343 -6.892 1.00 88.06 182 TYR A C 1
ATOM 1450 O O . TYR A 1 182 ? 10.780 -0.479 -7.411 1.00 88.06 182 TYR A O 1
ATOM 1458 N N . ASN A 1 183 ? 10.056 0.611 -5.584 1.00 84.00 183 ASN A N 1
ATOM 1459 C CA . ASN A 1 183 ? 10.956 -0.081 -4.666 1.00 84.00 183 ASN A CA 1
ATOM 1460 C C . ASN A 1 183 ? 10.619 -1.582 -4.592 1.00 84.00 183 ASN A C 1
ATOM 1462 O O . ASN A 1 183 ? 11.532 -2.393 -4.655 1.00 84.00 183 ASN A O 1
ATOM 1466 N N . ASP A 1 184 ? 9.343 -1.971 -4.551 1.00 87.12 184 ASP A N 1
ATOM 1467 C CA . ASP A 1 184 ? 8.928 -3.384 -4.547 1.00 87.12 184 ASP A CA 1
ATOM 1468 C C . ASP A 1 184 ? 9.374 -4.140 -5.820 1.00 87.12 184 ASP A C 1
ATOM 1470 O O . ASP A 1 184 ? 9.592 -5.351 -5.785 1.00 87.12 184 ASP A O 1
ATOM 1474 N N . LEU A 1 185 ? 9.543 -3.435 -6.947 1.00 89.06 185 LEU A N 1
ATOM 1475 C CA . LEU A 1 185 ? 10.021 -4.015 -8.208 1.00 89.06 185 LEU A CA 1
ATOM 1476 C C . LEU A 1 185 ? 11.548 -4.176 -8.280 1.00 89.06 185 LEU A C 1
ATOM 1478 O O . LEU A 1 185 ? 12.021 -5.114 -8.923 1.00 89.06 185 LEU A O 1
ATOM 1482 N N . PHE A 1 186 ? 12.319 -3.260 -7.685 1.00 84.56 186 PHE A N 1
ATOM 1483 C CA . PHE A 1 186 ? 13.766 -3.166 -7.931 1.00 84.56 186 PHE A CA 1
ATOM 1484 C C . PHE A 1 186 ? 14.654 -3.286 -6.695 1.00 84.56 186 PHE A C 1
ATOM 1486 O O . PHE A 1 186 ? 15.845 -3.543 -6.852 1.00 84.56 186 PHE A O 1
ATOM 1493 N N . ASP A 1 187 ? 14.129 -3.095 -5.488 1.00 80.88 187 ASP A N 1
ATOM 1494 C CA . ASP A 1 187 ? 14.942 -3.023 -4.281 1.00 80.88 187 ASP A CA 1
ATOM 1495 C C . ASP A 1 187 ? 15.399 -4.419 -3.825 1.00 80.88 187 ASP A C 1
ATOM 1497 O O . ASP A 1 187 ? 14.594 -5.220 -3.337 1.00 80.88 187 ASP A O 1
ATOM 1501 N N . PRO A 1 188 ? 16.702 -4.744 -3.935 1.00 73.19 188 PRO A N 1
ATOM 1502 C CA . PRO A 1 188 ? 17.187 -6.079 -3.637 1.00 73.19 188 PRO A CA 1
ATOM 1503 C C . PRO A 1 188 ? 17.140 -6.414 -2.142 1.00 73.19 188 PRO A C 1
ATOM 1505 O O . PRO A 1 188 ? 17.226 -7.596 -1.805 1.00 73.19 188 PRO A O 1
ATOM 1508 N N . GLN A 1 189 ? 16.994 -5.402 -1.282 1.00 73.75 189 GLN A N 1
ATOM 1509 C CA . GLN A 1 189 ? 17.018 -5.512 0.176 1.00 73.75 189 GLN A CA 1
ATOM 1510 C C . GLN A 1 189 ? 15.619 -5.384 0.802 1.00 73.75 189 GLN A C 1
ATOM 1512 O O . GLN A 1 189 ? 15.499 -5.267 2.020 1.00 73.75 189 GLN A O 1
ATOM 1517 N N . ARG A 1 190 ? 14.549 -5.369 -0.006 1.00 76.62 190 ARG A N 1
ATOM 1518 C CA . ARG A 1 190 ? 13.152 -5.391 0.465 1.00 76.62 190 ARG A CA 1
ATOM 1519 C C . ARG A 1 190 ? 12.480 -6.730 0.153 1.00 76.62 190 ARG A C 1
ATOM 1521 O O . ARG A 1 190 ? 13.094 -7.648 -0.391 1.00 76.62 190 ARG A O 1
ATOM 1528 N N . TRP A 1 191 ? 11.216 -6.848 0.562 1.00 85.31 191 TRP A N 1
ATOM 1529 C CA . TRP A 1 191 ? 10.311 -7.894 0.088 1.00 85.31 191 TRP A CA 1
ATOM 1530 C C . TRP A 1 191 ? 10.390 -7.987 -1.441 1.00 85.31 191 TRP A C 1
ATOM 1532 O O . TRP A 1 191 ? 10.378 -6.963 -2.120 1.00 85.31 191 TRP A O 1
ATOM 1542 N N . LYS A 1 192 ? 10.494 -9.209 -1.972 1.00 84.81 192 LYS A N 1
ATOM 1543 C CA . LYS A 1 192 ? 10.625 -9.453 -3.413 1.00 84.81 192 LYS A CA 1
ATOM 1544 C C . LYS A 1 192 ? 9.462 -10.260 -3.940 1.00 84.81 192 LYS A C 1
ATOM 1546 O O . LYS A 1 192 ? 9.100 -11.237 -3.277 1.00 84.81 192 LYS A O 1
ATOM 1551 N N . PRO A 1 193 ? 8.964 -9.955 -5.145 1.00 89.25 193 PRO A N 1
ATOM 1552 C CA . PRO A 1 193 ? 7.962 -10.776 -5.794 1.00 89.25 193 PRO A CA 1
ATOM 1553 C C . PRO A 1 193 ? 8.522 -12.160 -6.194 1.00 89.25 193 PRO A C 1
ATOM 1555 O O . PRO A 1 193 ? 9.669 -12.282 -6.620 1.00 89.25 193 PRO A O 1
ATOM 1558 N N . PHE A 1 194 ? 7.711 -13.212 -6.074 1.00 90.19 194 PHE A N 1
ATOM 1559 C CA . PHE A 1 194 ? 7.963 -14.580 -6.534 1.00 90.19 194 PHE A CA 1
ATOM 1560 C C . PHE A 1 194 ? 7.956 -14.690 -8.061 1.00 90.19 194 PHE A C 1
ATOM 1562 O O . PHE A 1 194 ? 8.636 -15.542 -8.631 1.00 90.19 194 PHE A O 1
ATOM 1569 N N . TYR A 1 195 ? 7.178 -13.841 -8.726 1.00 92.75 195 TYR A N 1
ATOM 1570 C CA . TYR A 1 195 ? 7.105 -13.742 -10.178 1.00 92.75 195 TYR A CA 1
ATOM 1571 C C . TYR A 1 195 ? 6.825 -12.295 -10.582 1.00 92.75 195 TYR A C 1
ATOM 1573 O O . TYR A 1 195 ? 6.281 -11.510 -9.815 1.00 92.75 195 TYR A O 1
ATOM 1581 N N . ILE A 1 196 ? 7.181 -11.947 -11.816 1.00 89.62 196 ILE A N 1
ATOM 1582 C CA . ILE A 1 196 ? 7.182 -10.566 -12.329 1.00 89.62 196 ILE A CA 1
ATOM 1583 C C . ILE A 1 196 ? 5.822 -9.852 -12.164 1.00 89.62 196 ILE A C 1
ATOM 1585 O O . ILE A 1 196 ? 5.795 -8.641 -11.966 1.00 89.62 196 ILE A O 1
ATOM 1589 N N . GLY A 1 197 ? 4.707 -10.585 -12.243 1.00 94.19 197 GLY A N 1
ATOM 1590 C CA . GLY A 1 197 ? 3.349 -10.034 -12.161 1.00 94.19 197 GLY A CA 1
ATOM 1591 C C . GLY A 1 197 ? 2.796 -9.835 -10.745 1.00 94.19 197 GLY A C 1
ATOM 1592 O O . GLY A 1 197 ? 1.781 -9.158 -10.599 1.00 94.19 197 GLY A O 1
ATOM 1593 N N . GLU A 1 198 ? 3.450 -10.355 -9.698 1.00 95.94 198 GLU A N 1
ATOM 1594 C CA . GLU A 1 198 ? 2.848 -10.432 -8.355 1.00 95.94 198 GLU A CA 1
ATOM 1595 C C . GLU A 1 198 ? 2.502 -9.057 -7.769 1.00 95.94 198 GLU A C 1
ATOM 1597 O O . GLU A 1 198 ? 1.448 -8.895 -7.161 1.00 95.94 198 GLU A O 1
ATOM 1602 N N . VAL A 1 199 ? 3.343 -8.041 -7.998 1.00 95.50 199 VAL A N 1
ATOM 1603 C CA . VAL A 1 199 ? 3.068 -6.657 -7.564 1.00 95.50 199 VAL A CA 1
ATOM 1604 C C . VAL A 1 199 ? 1.760 -6.139 -8.177 1.00 95.50 199 VAL A C 1
ATOM 1606 O O . VAL A 1 199 ? 0.960 -5.498 -7.497 1.00 95.50 199 VAL A O 1
ATOM 1609 N N . GLY A 1 200 ? 1.514 -6.441 -9.456 1.00 96.69 200 GLY A N 1
ATOM 1610 C CA . GLY A 1 200 ? 0.285 -6.059 -10.150 1.00 96.69 200 GLY A CA 1
ATOM 1611 C C . GLY A 1 200 ? -0.943 -6.825 -9.659 1.00 96.69 200 GLY A C 1
ATOM 1612 O O . GLY A 1 200 ? -2.023 -6.244 -9.576 1.00 96.69 200 GLY A O 1
ATOM 1613 N N . ASP A 1 201 ? -0.787 -8.101 -9.311 1.00 98.12 201 ASP A N 1
ATOM 1614 C CA . ASP A 1 201 ? -1.875 -8.940 -8.794 1.00 98.12 201 ASP A CA 1
ATOM 1615 C C . ASP A 1 201 ? -2.287 -8.505 -7.378 1.00 98.12 201 ASP A C 1
ATOM 1617 O O . ASP A 1 201 ? -3.467 -8.249 -7.133 1.00 98.12 201 ASP A O 1
ATOM 1621 N N . ILE A 1 202 ? -1.315 -8.258 -6.491 1.00 97.50 202 ILE A N 1
ATOM 1622 C CA . ILE A 1 202 ? -1.560 -7.681 -5.158 1.00 97.50 202 ILE A CA 1
ATOM 1623 C C . ILE A 1 202 ? -2.250 -6.314 -5.273 1.00 97.50 202 ILE A C 1
ATOM 1625 O O . ILE A 1 202 ? -3.170 -6.011 -4.510 1.00 97.50 202 ILE A O 1
ATOM 1629 N N . TRP A 1 203 ? -1.832 -5.477 -6.228 1.00 97.44 203 TRP A N 1
ATOM 1630 C CA . TRP A 1 203 ? -2.457 -4.174 -6.456 1.00 97.44 203 TRP A CA 1
ATOM 1631 C C . TRP A 1 203 ? -3.930 -4.298 -6.862 1.00 97.44 203 TRP A C 1
ATOM 1633 O O . TRP A 1 203 ? -4.764 -3.557 -6.343 1.00 97.44 203 TRP A O 1
ATOM 1643 N N . VAL A 1 204 ? -4.273 -5.249 -7.740 1.00 98.38 204 VAL A N 1
ATOM 1644 C CA . VAL A 1 204 ? -5.669 -5.515 -8.139 1.00 98.38 204 VAL A CA 1
ATOM 1645 C C . VAL A 1 204 ? -6.519 -5.851 -6.921 1.00 98.38 204 VAL A C 1
ATOM 1647 O O . VAL A 1 204 ? -7.588 -5.264 -6.750 1.00 98.38 204 VAL A O 1
ATOM 1650 N N . GLU A 1 205 ? -6.044 -6.755 -6.064 1.00 98.50 205 GLU A N 1
ATOM 1651 C CA . GLU A 1 205 ? -6.773 -7.153 -4.858 1.00 98.50 205 GLU A CA 1
ATOM 1652 C C . GLU A 1 205 ? -7.024 -5.953 -3.940 1.00 98.50 205 GLU A C 1
ATOM 1654 O O . GLU A 1 205 ? -8.149 -5.732 -3.498 1.00 98.50 205 GLU A O 1
ATOM 1659 N N . LYS A 1 206 ? -6.016 -5.105 -3.716 1.00 98.31 206 LYS A N 1
ATOM 1660 C CA . LYS A 1 206 ? -6.163 -3.924 -2.851 1.00 98.31 206 LYS A CA 1
ATOM 1661 C C . LYS A 1 206 ? -7.097 -2.864 -3.415 1.00 98.31 206 LYS A C 1
ATOM 1663 O O . LYS A 1 206 ? -7.892 -2.303 -2.666 1.00 98.31 206 LYS A O 1
ATOM 1668 N N . VAL A 1 207 ? -7.027 -2.593 -4.717 1.00 98.06 207 VAL A N 1
ATOM 1669 C CA . VAL A 1 207 ? -7.955 -1.658 -5.375 1.00 98.06 207 VAL A CA 1
ATOM 1670 C C . VAL A 1 207 ? -9.384 -2.198 -5.322 1.00 98.06 207 VAL A C 1
ATOM 1672 O O . VAL A 1 207 ? -10.308 -1.432 -5.063 1.00 98.06 207 VAL A O 1
ATOM 1675 N N . THR A 1 208 ? -9.560 -3.511 -5.494 1.00 98.44 208 THR A N 1
ATOM 1676 C CA . THR A 1 208 ? -10.867 -4.175 -5.368 1.00 98.44 208 THR A CA 1
ATOM 1677 C C . THR A 1 208 ? -11.417 -4.041 -3.949 1.00 98.44 208 THR A C 1
ATOM 1679 O O . THR A 1 208 ? -12.563 -3.651 -3.777 1.00 98.44 208 THR A O 1
ATOM 1682 N N . LEU A 1 209 ? -10.589 -4.252 -2.923 1.00 98.56 209 LEU A N 1
ATOM 1683 C CA . LEU A 1 209 ? -10.989 -4.050 -1.528 1.00 98.56 209 LEU A CA 1
ATOM 1684 C C . LEU A 1 209 ? -11.381 -2.596 -1.234 1.00 98.56 209 LEU A C 1
ATOM 1686 O O . LEU A 1 209 ? -12.390 -2.347 -0.577 1.00 98.56 209 LEU A O 1
ATOM 1690 N N . LEU A 1 210 ? -10.606 -1.620 -1.714 1.00 97.62 210 LEU A N 1
ATOM 1691 C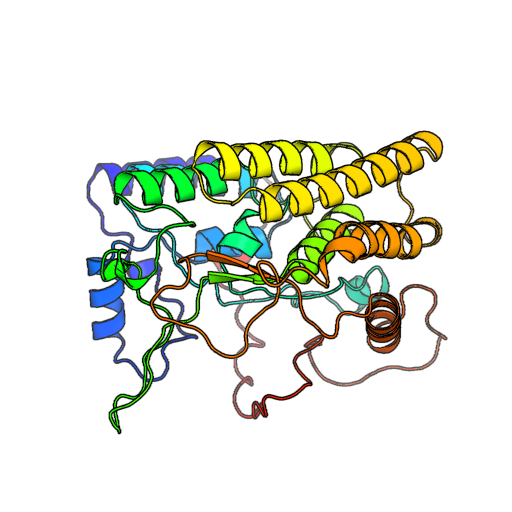 CA . LEU A 1 210 ? -10.949 -0.206 -1.541 1.00 97.62 210 LEU A CA 1
ATOM 1692 C C . LEU A 1 210 ? -12.298 0.129 -2.181 1.00 97.62 210 LEU A C 1
ATOM 1694 O O . LEU A 1 210 ? -13.068 0.884 -1.604 1.00 97.62 210 LEU A O 1
ATOM 1698 N N . ASP A 1 211 ? -12.597 -0.439 -3.341 1.00 96.81 211 ASP A N 1
ATOM 1699 C CA . ASP A 1 211 ? -13.889 -0.310 -4.009 1.00 96.81 211 ASP A CA 1
ATOM 1700 C C . ASP A 1 211 ? -15.030 -0.982 -3.227 1.00 96.81 211 ASP A C 1
ATOM 1702 O O . ASP A 1 211 ? -16.001 -0.318 -2.868 1.00 96.81 211 ASP A O 1
ATOM 1706 N N . GLU A 1 212 ? -14.891 -2.266 -2.887 1.00 97.62 212 GLU A N 1
ATOM 1707 C CA . GLU A 1 212 ? -15.919 -3.058 -2.194 1.00 97.62 212 GLU A CA 1
ATOM 1708 C C . GLU A 1 212 ? -16.340 -2.457 -0.846 1.00 97.62 212 GLU A C 1
ATOM 1710 O O . GLU A 1 212 ? -17.489 -2.595 -0.415 1.00 97.62 212 GLU A O 1
ATOM 1715 N N . TYR A 1 213 ? -15.407 -1.790 -0.165 1.00 96.88 213 TYR A N 1
ATOM 1716 C CA . TYR A 1 213 ? -15.646 -1.109 1.105 1.00 96.88 213 TYR A CA 1
ATOM 1717 C C . TYR A 1 213 ? -15.964 0.383 0.941 1.00 96.88 213 TYR A C 1
ATOM 1719 O O . TYR A 1 213 ? -16.016 1.104 1.941 1.00 96.88 213 TYR A O 1
ATOM 1727 N N . GLU A 1 214 ? -16.207 0.840 -0.292 1.00 95.38 214 GLU A N 1
ATOM 1728 C CA . GLU A 1 214 ? -16.531 2.227 -0.646 1.00 95.38 214 GLU A CA 1
ATOM 1729 C C . GLU A 1 214 ? -15.497 3.216 -0.079 1.00 95.38 214 GLU A C 1
ATOM 1731 O O . GLU A 1 214 ? -15.823 4.292 0.425 1.00 95.38 214 GLU A O 1
ATOM 1736 N N . GLY A 1 215 ? -14.231 2.804 -0.095 1.00 92.75 215 GLY A N 1
ATOM 1737 C CA . GLY A 1 215 ? -13.092 3.533 0.436 1.00 92.75 215 GLY A CA 1
ATOM 1738 C C . GLY A 1 215 ? -12.444 4.510 -0.548 1.00 92.75 215 GLY A C 1
ATOM 1739 O O . GLY A 1 215 ? -11.612 5.309 -0.132 1.00 92.75 215 GLY A O 1
ATOM 1740 N N . ILE A 1 216 ? -12.850 4.476 -1.817 1.00 94.44 216 ILE A N 1
ATOM 1741 C CA . ILE A 1 216 ? -12.413 5.378 -2.891 1.00 94.44 216 ILE A CA 1
ATOM 1742 C C . ILE A 1 216 ? -13.610 5.875 -3.698 1.00 94.44 216 ILE A C 1
ATOM 1744 O O . ILE A 1 216 ? -14.637 5.200 -3.769 1.00 94.44 216 ILE A O 1
ATOM 1748 N N . ASN A 1 217 ? -13.478 7.047 -4.319 1.00 92.88 217 ASN A N 1
ATOM 1749 C CA . ASN A 1 217 ? -14.439 7.539 -5.309 1.00 92.88 217 ASN A CA 1
ATOM 1750 C C . ASN A 1 217 ? -14.063 7.101 -6.742 1.00 92.88 217 ASN A C 1
ATOM 1752 O O . ASN A 1 217 ? -13.038 6.455 -6.971 1.00 92.88 217 ASN A O 1
ATOM 1756 N N . ASP A 1 218 ? -14.892 7.469 -7.723 1.00 94.06 218 ASP A N 1
ATOM 1757 C CA . ASP A 1 218 ? -14.681 7.092 -9.127 1.00 94.06 218 ASP A CA 1
ATOM 1758 C C . ASP A 1 218 ? -13.378 7.656 -9.714 1.00 94.06 218 ASP A C 1
ATOM 1760 O O . ASP A 1 218 ? -12.691 6.967 -10.469 1.00 94.06 218 ASP A O 1
ATOM 1764 N N . VAL A 1 219 ? -13.002 8.883 -9.343 1.00 93.19 219 VAL A N 1
ATOM 1765 C CA . VAL A 1 219 ? -11.772 9.533 -9.823 1.00 93.19 219 VAL A CA 1
ATOM 1766 C C . VAL A 1 219 ? -10.532 8.820 -9.274 1.00 93.19 219 VAL A C 1
ATOM 1768 O O . VAL A 1 219 ? -9.624 8.472 -10.028 1.00 93.19 219 VAL A O 1
ATOM 1771 N N . GLU A 1 220 ? -10.515 8.522 -7.975 1.00 94.56 220 GLU A N 1
ATOM 1772 C CA . GLU A 1 220 ? -9.454 7.759 -7.312 1.00 94.56 220 GLU A CA 1
ATOM 1773 C C . GLU A 1 220 ? -9.352 6.342 -7.871 1.00 94.56 220 GLU A C 1
ATOM 1775 O O . GLU A 1 220 ? -8.253 5.838 -8.096 1.00 94.56 220 GLU A O 1
ATOM 1780 N N . ARG A 1 221 ? -10.483 5.697 -8.170 1.00 95.88 221 ARG A N 1
ATOM 1781 C CA . ARG A 1 221 ? -10.477 4.401 -8.849 1.00 95.88 221 ARG A CA 1
ATOM 1782 C C . ARG A 1 221 ? -9.793 4.493 -10.210 1.00 95.88 221 ARG A C 1
ATOM 1784 O O . ARG A 1 221 ? -8.924 3.672 -10.497 1.00 95.88 221 ARG A O 1
ATOM 1791 N N . LEU A 1 222 ? -10.174 5.456 -11.053 1.00 95.62 222 LEU A N 1
ATOM 1792 C CA . LEU A 1 222 ? -9.575 5.628 -12.382 1.00 95.62 222 LEU A CA 1
ATOM 1793 C C . LEU A 1 222 ? -8.063 5.860 -12.288 1.00 95.62 222 LEU A C 1
ATOM 1795 O O . LEU A 1 222 ? -7.295 5.249 -13.034 1.00 95.62 222 LEU A O 1
ATOM 1799 N N . LEU A 1 223 ? -7.638 6.674 -11.325 1.00 95.19 223 LEU A N 1
ATOM 1800 C CA . LEU A 1 223 ? -6.237 6.910 -11.004 1.00 95.19 223 LEU A CA 1
ATOM 1801 C C . LEU A 1 223 ? -5.498 5.606 -10.642 1.00 95.19 223 LEU A C 1
ATOM 1803 O O . LEU A 1 223 ? -4.476 5.280 -11.250 1.00 95.19 223 LEU A O 1
ATOM 1807 N N . LEU A 1 224 ? -6.020 4.828 -9.687 1.00 96.38 224 LEU A N 1
ATOM 1808 C CA . LEU A 1 224 ? -5.403 3.575 -9.233 1.00 96.38 224 LEU A CA 1
ATOM 1809 C C . LEU A 1 224 ? -5.378 2.499 -10.337 1.00 96.38 224 LEU A C 1
ATOM 1811 O O . LEU A 1 224 ? -4.423 1.721 -10.430 1.00 96.38 224 LEU A O 1
ATOM 1815 N N . VAL A 1 225 ? -6.389 2.474 -11.213 1.00 96.94 225 VAL A N 1
ATOM 1816 C CA . VAL A 1 225 ? -6.439 1.612 -12.409 1.00 96.94 225 VAL A CA 1
ATOM 1817 C C . VAL A 1 225 ? -5.418 2.050 -13.465 1.00 96.94 225 VAL A C 1
ATOM 1819 O O . VAL A 1 225 ? -4.833 1.210 -14.157 1.00 96.94 225 VAL A O 1
ATOM 1822 N N . SER A 1 226 ? -5.146 3.349 -13.584 1.00 96.75 226 SER A N 1
ATOM 1823 C CA . SER A 1 226 ? -4.093 3.839 -14.474 1.00 96.75 226 SER A CA 1
ATOM 1824 C C . SER A 1 226 ? -2.705 3.388 -14.001 1.00 96.75 226 SER A C 1
ATOM 1826 O O . SER A 1 226 ? -1.905 2.889 -14.798 1.00 96.75 226 SER A O 1
ATOM 1828 N N . ILE A 1 227 ? -2.447 3.429 -12.686 1.00 96.44 227 ILE A N 1
ATOM 1829 C CA . ILE A 1 227 ? -1.223 2.871 -12.079 1.00 96.44 227 ILE A CA 1
ATOM 1830 C C . ILE A 1 227 ? -1.115 1.362 -12.345 1.00 96.44 227 ILE A C 1
ATOM 1832 O O . ILE A 1 227 ? -0.057 0.882 -12.758 1.00 96.44 227 ILE A O 1
ATOM 1836 N N . LEU A 1 228 ? -2.214 0.610 -12.203 1.00 97.31 228 LEU A N 1
ATOM 1837 C CA . LEU A 1 228 ? -2.247 -0.813 -12.563 1.00 97.31 228 LEU A CA 1
ATOM 1838 C C . LEU A 1 228 ? -1.870 -1.036 -14.034 1.00 97.31 228 LEU A C 1
ATOM 1840 O O . LEU A 1 228 ? -1.102 -1.941 -14.357 1.00 97.31 228 LEU A O 1
ATOM 1844 N N . SER A 1 229 ? -2.378 -0.199 -14.936 1.00 97.12 229 SER A N 1
ATOM 1845 C CA . SER A 1 229 ? -2.065 -0.292 -16.365 1.00 97.12 229 SER A CA 1
ATOM 1846 C C . SER A 1 229 ? -0.569 -0.094 -16.633 1.00 97.12 229 SER A C 1
ATOM 1848 O O . SER A 1 229 ? 0.010 -0.806 -17.457 1.00 97.12 229 SER A O 1
ATOM 1850 N N . ALA A 1 230 ? 0.086 0.816 -15.905 1.00 97.25 230 ALA A N 1
ATOM 1851 C CA . ALA A 1 230 ? 1.538 0.978 -15.948 1.00 97.25 230 ALA A CA 1
ATOM 1852 C C . ALA A 1 230 ? 2.280 -0.268 -15.433 1.00 97.25 230 ALA A C 1
ATOM 1854 O O . ALA A 1 230 ? 3.194 -0.748 -16.110 1.00 97.25 230 ALA A O 1
ATOM 1855 N N . LEU A 1 231 ? 1.845 -0.852 -14.308 1.00 97.19 231 LEU A N 1
ATOM 1856 C CA . LEU A 1 231 ? 2.405 -2.105 -13.782 1.00 97.19 231 LEU A CA 1
ATOM 1857 C C . LEU A 1 231 ? 2.311 -3.245 -14.807 1.00 97.19 231 LEU A C 1
ATOM 1859 O O . LEU A 1 231 ? 3.304 -3.928 -15.055 1.00 97.19 231 LEU A O 1
ATOM 1863 N N . ARG A 1 232 ? 1.173 -3.402 -15.496 1.00 97.69 232 ARG A N 1
ATOM 1864 C CA . ARG A 1 232 ? 1.005 -4.434 -16.540 1.00 97.69 232 ARG A CA 1
ATOM 1865 C C . ARG A 1 232 ? 1.895 -4.213 -17.760 1.00 97.69 232 ARG A C 1
ATOM 1867 O O . ARG A 1 232 ? 2.410 -5.172 -18.335 1.00 97.69 232 ARG A O 1
ATOM 1874 N N . LYS A 1 233 ? 2.143 -2.962 -18.156 1.00 96.88 233 LYS A N 1
ATOM 1875 C CA . LYS A 1 233 ? 3.115 -2.659 -19.222 1.00 96.88 233 LYS A CA 1
ATOM 1876 C C . LYS A 1 233 ? 4.551 -2.967 -18.804 1.00 96.88 233 LYS A C 1
ATOM 1878 O O . LYS A 1 233 ? 5.366 -3.328 -19.655 1.00 96.88 233 LYS A O 1
ATOM 1883 N N . ILE A 1 234 ? 4.894 -2.754 -17.534 1.00 95.69 234 ILE A N 1
ATOM 1884 C CA . ILE A 1 234 ? 6.205 -3.124 -16.984 1.00 95.69 234 ILE A CA 1
ATOM 1885 C C . ILE A 1 234 ? 6.341 -4.647 -16.982 1.00 95.69 234 ILE A C 1
ATOM 1887 O O . ILE A 1 234 ? 7.321 -5.162 -17.516 1.00 95.69 234 ILE A O 1
ATOM 1891 N N . GLU A 1 235 ? 5.326 -5.360 -16.494 1.00 96.00 235 GLU A N 1
ATOM 1892 C CA . GLU A 1 235 ? 5.266 -6.822 -16.505 1.00 96.00 235 GLU A CA 1
ATOM 1893 C C . GLU A 1 235 ? 5.475 -7.389 -17.917 1.00 96.00 235 GLU A C 1
ATOM 1895 O O . GLU A 1 235 ? 6.362 -8.217 -18.121 1.00 96.00 235 GLU A O 1
ATOM 1900 N N . ALA A 1 236 ? 4.733 -6.903 -18.917 1.00 95.69 236 ALA A N 1
ATOM 1901 C CA . ALA A 1 236 ? 4.859 -7.372 -20.298 1.00 95.69 236 ALA A CA 1
ATOM 1902 C C . ALA A 1 236 ? 6.274 -7.157 -20.874 1.00 95.69 236 ALA A C 1
ATOM 1904 O O . ALA A 1 236 ? 6.826 -8.034 -21.544 1.00 95.69 236 ALA A O 1
ATOM 1905 N N . ARG A 1 237 ? 6.898 -6.005 -20.585 1.00 94.56 237 ARG A N 1
ATOM 1906 C CA . ARG A 1 237 ? 8.287 -5.713 -20.990 1.00 94.56 237 ARG A CA 1
ATOM 1907 C C . ARG A 1 237 ? 9.291 -6.625 -20.295 1.00 94.56 237 ARG A C 1
ATOM 1909 O O . ARG A 1 237 ? 10.220 -7.120 -20.939 1.00 94.56 237 ARG A O 1
ATOM 1916 N N . ALA A 1 238 ? 9.095 -6.862 -19.006 1.00 93.69 238 ALA A N 1
ATOM 1917 C CA . ALA A 1 238 ? 9.935 -7.741 -18.214 1.00 93.69 238 ALA A CA 1
ATOM 1918 C C . ALA A 1 238 ? 9.814 -9.200 -18.677 1.00 93.69 238 ALA A C 1
ATOM 1920 O O . ALA A 1 238 ? 10.830 -9.870 -18.834 1.00 93.69 238 ALA A O 1
ATOM 1921 N N . GLN A 1 239 ? 8.610 -9.681 -19.000 1.00 94.00 239 GLN A N 1
ATOM 1922 C CA . GLN A 1 239 ? 8.399 -11.008 -19.589 1.00 94.00 239 GLN A CA 1
ATOM 1923 C C . GLN A 1 239 ? 9.130 -11.151 -20.932 1.00 94.00 239 GLN A C 1
ATOM 1925 O O . GLN A 1 239 ? 9.869 -12.118 -21.130 1.00 94.00 239 GLN A O 1
ATOM 1930 N N . ALA A 1 240 ? 9.002 -10.162 -21.825 1.00 93.50 240 ALA A N 1
ATOM 1931 C CA . ALA A 1 240 ? 9.712 -10.149 -23.108 1.00 93.50 240 ALA A CA 1
ATOM 1932 C C . ALA A 1 240 ? 11.244 -10.154 -22.938 1.00 93.50 240 ALA A C 1
ATOM 1934 O O . ALA A 1 240 ? 11.964 -10.745 -23.743 1.00 93.50 240 ALA A O 1
ATOM 1935 N N . SER A 1 241 ? 11.733 -9.538 -21.861 1.00 91.31 241 SER A N 1
ATOM 1936 C CA . SER A 1 241 ? 13.160 -9.402 -21.553 1.00 91.31 241 SER A CA 1
ATOM 1937 C C . SER A 1 241 ? 13.699 -10.472 -20.592 1.00 91.31 241 SER A C 1
ATOM 1939 O O . SER A 1 241 ? 14.870 -10.408 -20.219 1.00 91.31 241 SER A O 1
ATOM 1941 N N . LYS A 1 242 ? 12.872 -11.464 -20.219 1.00 91.44 242 LYS A N 1
ATOM 1942 C CA . LYS A 1 242 ? 13.171 -12.546 -19.258 1.00 91.44 242 LYS A CA 1
ATOM 1943 C C . LYS A 1 242 ? 13.579 -12.067 -17.855 1.00 91.44 242 LYS A C 1
ATOM 1945 O O . LYS A 1 242 ? 14.433 -12.677 -17.218 1.00 91.44 242 LYS A O 1
ATOM 1950 N N . GLY A 1 243 ? 12.955 -10.998 -17.374 1.00 90.38 243 GLY A N 1
ATOM 1951 C CA . GLY A 1 243 ? 13.194 -10.411 -16.057 1.00 90.38 243 GLY A CA 1
ATOM 1952 C C . GLY A 1 243 ? 13.425 -8.906 -16.121 1.00 90.38 243 GLY A C 1
ATOM 1953 O O . GLY A 1 243 ? 13.652 -8.347 -17.198 1.00 90.38 243 GLY A O 1
ATOM 1954 N N . LEU A 1 244 ? 13.362 -8.270 -14.952 1.00 88.44 244 LEU A N 1
ATOM 1955 C CA . LEU A 1 244 ? 13.755 -6.877 -14.750 1.00 88.44 244 LEU A CA 1
ATOM 1956 C C . LEU A 1 244 ? 15.249 -6.796 -14.432 1.00 88.44 244 LEU A C 1
ATOM 1958 O O . LEU A 1 244 ? 15.772 -7.608 -13.672 1.00 88.44 244 LEU A O 1
ATOM 1962 N N . ASP A 1 245 ? 15.911 -5.797 -15.002 1.00 88.19 245 ASP A N 1
ATOM 1963 C CA . ASP A 1 245 ? 17.297 -5.444 -14.715 1.00 88.19 245 ASP A CA 1
ATOM 1964 C C . ASP A 1 245 ? 17.373 -3.977 -14.273 1.00 88.19 245 ASP A C 1
ATOM 1966 O O . ASP A 1 245 ? 16.791 -3.097 -14.909 1.00 88.19 245 ASP A O 1
ATOM 1970 N N . ILE A 1 246 ? 18.077 -3.705 -13.170 1.00 83.12 246 ILE A N 1
ATOM 1971 C CA . ILE A 1 246 ? 18.141 -2.359 -12.581 1.00 83.12 246 ILE A CA 1
ATOM 1972 C C . ILE A 1 246 ? 18.794 -1.369 -13.556 1.00 83.12 246 ILE A C 1
ATOM 1974 O O . ILE A 1 246 ? 18.275 -0.271 -13.746 1.00 83.12 246 ILE A O 1
ATOM 1978 N N . GLU A 1 247 ? 19.912 -1.723 -14.197 1.00 79.75 247 GLU A N 1
ATOM 1979 C CA . GLU A 1 247 ? 20.632 -0.788 -15.073 1.00 79.75 247 GLU A CA 1
ATOM 1980 C C . GLU A 1 247 ? 19.833 -0.460 -16.339 1.00 79.75 247 GLU A C 1
ATOM 1982 O O . GLU A 1 247 ? 19.837 0.681 -16.811 1.00 79.75 247 GLU A O 1
ATOM 1987 N N . ARG A 1 248 ? 19.132 -1.458 -16.882 1.00 84.12 248 ARG A N 1
ATOM 1988 C CA . ARG A 1 248 ? 18.347 -1.338 -18.110 1.00 84.12 248 ARG A CA 1
ATOM 1989 C C . ARG A 1 248 ? 16.981 -0.692 -17.886 1.00 84.12 248 ARG A C 1
ATOM 1991 O O . ARG A 1 248 ? 16.586 0.173 -18.669 1.00 84.12 248 ARG A O 1
ATOM 1998 N N . ASP A 1 249 ? 16.250 -1.114 -16.854 1.00 86.00 249 ASP A N 1
ATOM 1999 C CA . ASP A 1 249 ? 14.798 -0.904 -16.779 1.00 86.00 249 ASP A CA 1
ATOM 2000 C C . ASP A 1 249 ? 14.366 0.120 -15.732 1.00 86.00 249 ASP A C 1
ATOM 2002 O O . ASP A 1 249 ? 13.311 0.734 -15.902 1.00 86.00 249 ASP A O 1
ATOM 2006 N N . ALA A 1 250 ? 15.158 0.341 -14.679 1.00 85.44 250 ALA A N 1
ATOM 2007 C CA . ALA A 1 250 ? 14.763 1.138 -13.516 1.00 85.44 250 ALA A CA 1
ATOM 2008 C C . ALA A 1 250 ? 14.221 2.525 -13.897 1.00 85.44 250 ALA A C 1
ATOM 2010 O O . ALA A 1 250 ? 13.083 2.877 -13.589 1.00 85.44 250 ALA A O 1
ATOM 2011 N N . LYS A 1 251 ? 14.993 3.294 -14.672 1.00 82.75 251 LYS A N 1
ATOM 2012 C CA . LYS A 1 251 ? 14.587 4.639 -15.106 1.00 82.75 251 LYS A CA 1
ATOM 2013 C C . LYS A 1 251 ? 13.305 4.623 -15.946 1.00 82.75 251 LYS A C 1
ATOM 2015 O O . LYS A 1 251 ? 12.456 5.500 -15.793 1.00 82.75 251 LYS A O 1
ATOM 2020 N N . ALA A 1 252 ? 13.176 3.656 -16.854 1.00 83.12 252 ALA A N 1
ATOM 2021 C CA . ALA A 1 252 ? 12.019 3.553 -17.739 1.00 83.12 252 ALA A CA 1
ATOM 2022 C C . ALA A 1 252 ? 10.753 3.149 -16.970 1.00 83.12 252 ALA A C 1
ATOM 2024 O O . ALA A 1 252 ? 9.678 3.672 -17.251 1.00 83.12 252 ALA A O 1
ATOM 2025 N N . CYS A 1 253 ? 10.886 2.264 -15.981 1.00 88.88 253 CYS A N 1
ATOM 2026 C CA . CYS A 1 253 ? 9.787 1.846 -15.115 1.00 88.88 253 CYS A CA 1
ATOM 2027 C C . CYS A 1 253 ? 9.354 2.965 -14.165 1.00 88.88 253 CYS A C 1
ATOM 2029 O O . CYS A 1 253 ? 8.158 3.200 -14.025 1.00 88.88 253 CYS A O 1
ATOM 2031 N N . TRP A 1 254 ? 10.306 3.704 -13.580 1.00 86.81 254 TRP A N 1
ATOM 2032 C CA . TRP A 1 254 ? 10.005 4.898 -12.786 1.00 86.81 254 TRP A CA 1
ATOM 2033 C C . TRP A 1 254 ? 9.176 5.906 -13.583 1.00 86.81 254 TRP A C 1
ATOM 2035 O O . TRP A 1 254 ? 8.152 6.393 -13.104 1.00 86.81 254 TRP A O 1
ATOM 2045 N N . TYR A 1 255 ? 9.602 6.187 -14.817 1.00 85.38 255 TYR A N 1
ATOM 2046 C CA . TYR A 1 255 ? 8.877 7.096 -15.692 1.00 85.38 255 TYR A CA 1
ATOM 2047 C C . TYR A 1 255 ? 7.489 6.547 -16.038 1.00 85.38 255 TYR A C 1
ATOM 2049 O O . TYR A 1 255 ? 6.515 7.264 -15.868 1.00 85.38 255 TYR A O 1
ATOM 2057 N N . GLU A 1 256 ? 7.360 5.276 -16.434 1.00 89.69 256 GLU A N 1
ATOM 2058 C CA . GLU A 1 256 ? 6.046 4.686 -16.736 1.00 89.69 256 GLU A CA 1
ATOM 2059 C C . GLU A 1 256 ? 5.068 4.804 -15.558 1.00 89.69 256 GLU A C 1
ATOM 2061 O O . GLU A 1 256 ? 3.937 5.241 -15.753 1.00 89.69 256 GLU A O 1
ATOM 2066 N N . LEU A 1 257 ? 5.500 4.451 -14.341 1.00 91.00 257 LEU A N 1
ATOM 2067 C CA . LEU A 1 257 ? 4.655 4.557 -13.150 1.00 91.00 257 LEU A CA 1
ATOM 2068 C C . LEU A 1 257 ? 4.287 6.010 -12.844 1.00 91.00 257 LEU A C 1
ATOM 2070 O O . LEU A 1 257 ? 3.142 6.297 -12.512 1.00 91.00 257 LEU A O 1
ATOM 2074 N N . SER A 1 258 ? 5.242 6.930 -12.984 1.00 86.50 258 SER A N 1
ATOM 2075 C CA . SER A 1 258 ? 5.028 8.355 -12.714 1.00 86.50 258 SER A CA 1
ATOM 2076 C C . SER A 1 258 ? 4.093 9.026 -13.716 1.00 86.50 258 SER A C 1
ATOM 2078 O O . SER A 1 258 ? 3.345 9.928 -13.358 1.00 86.50 258 SER A O 1
ATOM 2080 N N . MET A 1 259 ? 4.146 8.605 -14.979 1.00 86.31 259 MET A N 1
ATOM 2081 C CA . MET A 1 259 ? 3.297 9.152 -16.038 1.00 86.31 259 MET A CA 1
ATOM 2082 C C . MET A 1 259 ? 1.892 8.548 -16.027 1.00 86.31 259 MET A C 1
ATOM 2084 O O . MET A 1 259 ? 0.991 9.090 -16.660 1.00 86.31 259 MET A O 1
ATOM 2088 N N . ALA A 1 260 ? 1.674 7.457 -15.287 1.00 90.00 260 ALA A N 1
ATOM 2089 C CA . ALA A 1 260 ? 0.370 6.810 -15.182 1.00 90.00 260 ALA A CA 1
ATOM 2090 C C . ALA A 1 260 ? -0.723 7.754 -14.657 1.00 90.00 260 ALA A C 1
ATOM 2092 O O . ALA A 1 260 ? -1.894 7.576 -14.971 1.00 90.00 260 ALA A O 1
ATOM 2093 N N . PHE A 1 261 ? -0.355 8.765 -13.876 1.00 84.94 261 PHE A N 1
ATOM 2094 C CA . PHE A 1 261 ? -1.293 9.702 -13.268 1.00 84.94 261 PHE A CA 1
ATOM 2095 C C . PHE A 1 261 ? -1.157 11.140 -13.787 1.00 84.94 261 PHE A C 1
ATOM 2097 O O . PHE A 1 261 ? -1.729 12.054 -13.202 1.00 84.94 261 PHE A O 1
ATOM 2104 N N . GLU A 1 262 ? -0.446 11.356 -14.900 1.00 84.12 262 GLU A N 1
ATOM 2105 C CA . GLU A 1 262 ? -0.240 12.700 -15.458 1.00 84.12 262 GLU A CA 1
ATOM 2106 C C . GLU A 1 262 ? -1.561 13.393 -15.825 1.00 84.12 262 GLU A C 1
ATOM 2108 O O . GLU A 1 262 ? -1.763 14.562 -15.512 1.00 84.12 262 GLU A O 1
ATOM 2113 N N . SER A 1 263 ? -2.502 12.664 -16.428 1.00 85.06 263 SER A N 1
ATOM 2114 C CA . SER A 1 263 ? -3.789 13.222 -16.869 1.00 85.06 263 SER A CA 1
ATOM 2115 C C . SER A 1 263 ? -4.697 13.701 -15.732 1.00 85.06 263 SER A C 1
ATOM 2117 O O . SER A 1 263 ? -5.767 14.234 -16.004 1.00 85.06 263 SER A O 1
ATOM 2119 N N . PHE A 1 264 ? -4.309 13.473 -14.478 1.00 84.00 264 PHE A N 1
ATOM 2120 C CA . PHE A 1 264 ? -5.088 13.806 -13.290 1.00 84.00 264 PHE A C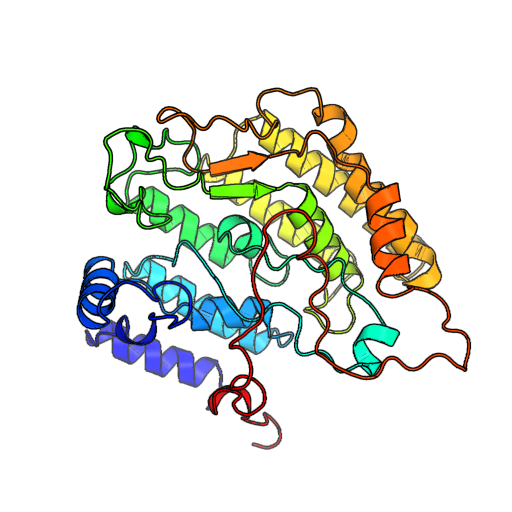A 1
ATOM 2121 C C . PHE A 1 264 ? -4.570 15.059 -12.564 1.00 84.00 264 PHE A C 1
ATOM 2123 O O . PHE A 1 264 ? -5.171 15.466 -11.576 1.00 84.00 264 PHE A O 1
ATOM 2130 N N . PHE A 1 265 ? -3.482 15.692 -13.029 1.00 79.88 265 PHE A N 1
ATOM 2131 C CA . PHE A 1 265 ? -2.932 16.895 -12.381 1.00 79.88 265 PHE A CA 1
ATOM 2132 C C . PHE A 1 265 ? -3.856 18.115 -12.419 1.00 79.88 265 PHE A C 1
ATOM 2134 O O . PHE A 1 265 ? -3.691 19.010 -11.596 1.00 79.88 265 PHE A O 1
ATOM 2141 N N . ASP A 1 266 ? -4.831 18.123 -13.324 1.00 77.00 266 ASP A N 1
ATOM 2142 C CA . ASP A 1 266 ? -5.849 19.170 -13.417 1.00 77.00 266 ASP A CA 1
ATOM 2143 C C . ASP A 1 266 ? -7.158 18.793 -12.685 1.00 77.00 266 ASP A C 1
ATOM 2145 O O . ASP A 1 266 ? -8.146 19.518 -12.783 1.00 77.00 266 ASP A O 1
ATOM 2149 N N . ASP A 1 267 ? -7.205 17.654 -11.976 1.00 81.25 267 ASP A N 1
ATOM 2150 C CA . ASP A 1 267 ? -8.402 17.209 -11.253 1.00 81.25 267 ASP A CA 1
ATOM 2151 C C . ASP A 1 267 ? -8.411 17.722 -9.805 1.00 81.25 267 ASP A C 1
ATOM 2153 O O . ASP A 1 267 ? -7.730 17.192 -8.919 1.00 81.25 267 ASP A O 1
ATOM 2157 N N . ASP A 1 268 ? -9.241 18.734 -9.547 1.00 80.25 268 ASP A N 1
ATOM 2158 C CA . ASP A 1 268 ? -9.418 19.355 -8.229 1.00 80.25 268 ASP A CA 1
ATOM 2159 C C . ASP A 1 268 ? -9.776 18.344 -7.119 1.00 80.25 268 ASP A C 1
ATOM 2161 O O . ASP A 1 268 ? -9.444 18.551 -5.947 1.00 80.25 268 ASP A O 1
ATOM 2165 N N . GLN A 1 269 ? -10.410 17.210 -7.455 1.00 80.50 269 GLN A N 1
ATOM 2166 C CA . GLN A 1 269 ? -10.744 16.180 -6.467 1.00 80.50 269 GLN A CA 1
ATOM 2167 C C . GLN A 1 269 ? -9.524 15.410 -5.980 1.00 80.50 269 GLN A C 1
ATOM 2169 O O . GLN A 1 269 ? -9.597 14.829 -4.897 1.00 80.50 269 GLN A O 1
ATOM 2174 N N . LEU A 1 270 ? -8.416 15.425 -6.722 1.00 79.75 270 LEU A N 1
ATOM 2175 C CA . LEU A 1 270 ? -7.155 14.773 -6.369 1.00 79.75 270 LEU A CA 1
ATOM 2176 C C . LEU A 1 270 ? -6.095 15.764 -5.895 1.00 79.75 270 LEU A C 1
ATOM 2178 O O . LEU A 1 270 ? -5.148 15.351 -5.236 1.00 79.75 270 LEU A O 1
ATOM 2182 N N . LEU A 1 271 ? -6.241 17.061 -6.153 1.00 75.06 271 LEU A N 1
ATOM 2183 C CA . LEU A 1 271 ? -5.271 18.044 -5.678 1.00 75.06 271 LEU A CA 1
ATOM 2184 C C . LEU A 1 271 ? -5.256 18.135 -4.148 1.00 75.06 271 LEU A C 1
ATOM 2186 O O . LEU A 1 271 ? -6.304 18.186 -3.496 1.00 75.06 271 LEU A O 1
ATOM 2190 N N . ASP A 1 272 ? -4.053 18.131 -3.577 1.00 67.62 272 ASP A N 1
ATOM 2191 C CA . ASP A 1 272 ? -3.832 18.415 -2.159 1.00 67.62 272 ASP A CA 1
ATOM 2192 C C . ASP A 1 272 ? -4.128 19.900 -1.896 1.00 67.62 272 ASP A C 1
ATOM 2194 O O . ASP A 1 272 ? -3.341 20.783 -2.259 1.00 67.62 272 ASP A O 1
ATOM 2198 N N . SER A 1 273 ? -5.298 20.199 -1.322 1.00 59.59 273 SER A N 1
ATOM 2199 C CA . SER A 1 273 ? -5.629 21.556 -0.905 1.00 59.59 273 SER A CA 1
ATOM 2200 C C . SER A 1 273 ? -4.858 21.876 0.373 1.00 59.59 273 SER A C 1
ATOM 2202 O O . SER A 1 273 ? -5.013 21.226 1.403 1.00 59.59 273 SER A O 1
ATOM 2204 N N . GLN A 1 274 ? -4.049 22.938 0.337 1.00 53.81 274 GLN A N 1
ATOM 2205 C CA . GLN A 1 274 ? -3.349 23.437 1.532 1.00 53.81 274 GLN A CA 1
ATOM 2206 C C . GLN A 1 274 ? -4.321 23.844 2.657 1.00 53.81 274 GLN A C 1
ATOM 2208 O O . GLN A 1 274 ? -3.919 23.969 3.810 1.00 53.81 274 GLN A O 1
ATOM 2213 N N . TYR A 1 275 ? -5.600 24.027 2.320 1.00 53.69 275 TYR A N 1
ATOM 2214 C CA . TYR A 1 275 ? -6.691 24.317 3.236 1.00 53.69 275 TYR A CA 1
ATOM 2215 C C . TYR A 1 275 ? -7.546 23.058 3.397 1.00 53.69 275 TYR A C 1
ATOM 2217 O O . TYR A 1 275 ? -8.168 22.603 2.435 1.00 53.69 275 TYR A O 1
ATOM 2225 N N . ARG A 1 276 ? -7.530 22.481 4.602 1.00 63.78 276 ARG A N 1
ATOM 2226 C CA . ARG A 1 276 ? -8.318 21.295 4.962 1.00 63.78 276 ARG A CA 1
ATOM 2227 C C . ARG A 1 276 ? -9.597 21.727 5.658 1.00 63.78 276 ARG A C 1
ATOM 2229 O O . ARG A 1 276 ? -9.552 22.507 6.609 1.00 63.78 276 ARG A O 1
ATOM 2236 N N . HIS A 1 277 ? -10.726 21.196 5.217 1.00 63.44 277 HIS A N 1
ATOM 2237 C CA . HIS A 1 277 ? -12.040 21.506 5.759 1.00 63.44 277 HIS A CA 1
ATOM 2238 C C . HIS A 1 277 ? -12.570 20.356 6.640 1.00 63.44 277 HIS A C 1
ATOM 2240 O O . HIS A 1 277 ? -12.199 19.196 6.454 1.00 63.44 277 HIS A O 1
ATOM 2246 N N . PRO A 1 278 ? -13.419 20.644 7.643 1.00 62.31 278 PRO A N 1
ATOM 2247 C CA . PRO A 1 278 ? -14.180 19.638 8.408 1.00 62.31 278 PRO A CA 1
ATOM 2248 C C . PRO A 1 278 ? -15.018 18.683 7.569 1.00 62.31 278 PRO A C 1
ATOM 2250 O O . PRO A 1 278 ? -15.145 17.512 7.920 1.00 62.31 278 PRO A O 1
ATOM 2253 N N . GLU A 1 279 ? -15.513 19.187 6.447 1.00 70.50 279 GLU A N 1
ATOM 2254 C CA . GLU A 1 279 ? -16.325 18.466 5.468 1.00 70.50 279 GLU A CA 1
ATOM 2255 C C . GLU A 1 279 ? -15.489 17.488 4.617 1.00 70.50 279 GLU A C 1
ATOM 2257 O O . GLU A 1 279 ? -16.044 16.671 3.879 1.00 70.50 279 GLU A O 1
ATOM 2262 N N . ASP A 1 280 ? -14.151 17.567 4.686 1.00 76.00 280 ASP A N 1
ATOM 2263 C CA . ASP A 1 280 ? -13.275 16.695 3.907 1.00 76.00 280 ASP A CA 1
ATOM 2264 C C . ASP A 1 280 ? -13.455 15.234 4.322 1.00 76.00 280 ASP A C 1
ATOM 2266 O O . ASP A 1 280 ? -13.695 14.899 5.487 1.00 76.00 280 ASP A O 1
ATOM 2270 N N . ARG A 1 281 ? -13.275 14.338 3.349 1.00 82.00 281 ARG A N 1
ATOM 2271 C CA . ARG A 1 281 ? -13.289 12.894 3.591 1.00 82.00 281 ARG A CA 1
ATOM 2272 C C . ARG A 1 281 ? -12.165 12.502 4.551 1.00 82.00 281 ARG A C 1
ATOM 2274 O O . ARG A 1 281 ? -11.085 13.090 4.533 1.00 82.00 281 ARG A O 1
ATOM 2281 N N . MET A 1 282 ? -12.401 11.466 5.353 1.00 80.44 282 MET A N 1
ATOM 2282 C CA . MET A 1 282 ? -11.429 10.941 6.319 1.00 80.44 282 MET A CA 1
ATOM 2283 C C . MET A 1 282 ? -10.098 10.540 5.662 1.00 80.44 282 MET A C 1
ATOM 2285 O O . MET A 1 282 ? -9.035 10.682 6.274 1.00 80.44 282 MET A O 1
ATOM 2289 N N . HIS A 1 283 ? -10.155 10.049 4.424 1.00 86.81 283 HIS A N 1
ATOM 2290 C CA . HIS A 1 283 ? -8.997 9.716 3.605 1.00 86.81 283 HIS A CA 1
ATOM 2291 C C . HIS A 1 283 ? -9.174 10.209 2.166 1.00 86.81 283 HIS A C 1
ATOM 2293 O O . HIS A 1 283 ? -10.293 10.301 1.653 1.00 86.81 283 HIS A O 1
ATOM 2299 N N . LYS A 1 284 ? -8.048 10.544 1.531 1.00 85.81 284 LYS A N 1
ATOM 2300 C CA . LYS A 1 284 ? -7.979 10.924 0.119 1.00 85.81 284 LYS A CA 1
ATOM 2301 C C . LYS A 1 284 ? -6.643 10.492 -0.483 1.00 85.81 284 LYS A C 1
ATOM 2303 O O . LYS A 1 284 ? -5.589 10.658 0.142 1.00 85.81 284 LYS A O 1
ATOM 2308 N N . PHE A 1 285 ? -6.686 9.990 -1.716 1.00 87.81 285 PHE A N 1
ATOM 2309 C CA . PHE A 1 285 ? -5.499 9.911 -2.565 1.00 87.81 285 PHE A CA 1
ATOM 2310 C C . PHE A 1 285 ? -5.244 11.283 -3.179 1.00 87.81 285 PHE A C 1
ATOM 2312 O O . PHE A 1 285 ? -6.135 11.856 -3.808 1.00 87.81 285 PHE A O 1
ATOM 2319 N N . ALA A 1 286 ? -4.040 11.816 -2.978 1.00 84.56 286 ALA A N 1
ATOM 2320 C CA . ALA A 1 286 ? -3.722 13.172 -3.392 1.00 84.56 286 ALA A CA 1
ATOM 2321 C C . ALA A 1 286 ? -2.511 13.271 -4.316 1.00 84.56 286 ALA A C 1
ATOM 2323 O O . ALA A 1 286 ? -1.541 12.512 -4.226 1.00 84.56 286 ALA A O 1
ATOM 2324 N N . LEU A 1 287 ? -2.600 14.242 -5.217 1.00 80.12 287 LEU A N 1
ATOM 2325 C CA . LEU A 1 287 ? -1.557 14.655 -6.130 1.00 80.12 287 LEU A CA 1
ATOM 2326 C C . LEU A 1 287 ? -0.944 15.958 -5.640 1.00 80.12 287 LEU A C 1
ATOM 2328 O O . LEU A 1 287 ? -1.632 16.911 -5.264 1.00 80.12 287 LEU A O 1
ATOM 2332 N N . TRP A 1 288 ? 0.382 16.007 -5.704 1.00 69.56 288 TRP A N 1
ATOM 2333 C CA . TRP A 1 288 ? 1.119 17.217 -5.402 1.00 69.56 288 TRP A CA 1
ATOM 2334 C C . TRP A 1 288 ? 1.250 18.073 -6.662 1.00 69.56 288 TRP A C 1
ATOM 2336 O O . TRP A 1 288 ? 1.838 17.646 -7.653 1.00 69.56 288 TRP A O 1
ATOM 2346 N N . VAL A 1 289 ? 0.773 19.317 -6.580 1.00 59.44 289 VAL A N 1
ATOM 2347 C CA . VAL A 1 289 ? 0.782 20.327 -7.657 1.00 59.44 289 VAL A CA 1
ATOM 2348 C C . VAL A 1 289 ? 2.170 20.555 -8.287 1.00 59.44 289 VAL A C 1
ATOM 2350 O O . VAL A 1 289 ? 2.262 21.009 -9.421 1.00 59.44 289 VAL A O 1
ATOM 2353 N N . SER A 1 290 ? 3.270 20.240 -7.588 1.00 63.56 290 SER A N 1
ATOM 2354 C CA . SER A 1 290 ? 4.643 20.459 -8.085 1.00 63.56 290 SER A CA 1
ATOM 2355 C C . SER A 1 290 ? 5.405 19.180 -8.469 1.00 63.56 290 SER A C 1
ATOM 2357 O O . SER A 1 290 ? 6.640 19.167 -8.472 1.00 63.56 290 SER A O 1
ATOM 2359 N N . TRP A 1 291 ? 4.682 18.103 -8.793 1.00 67.56 291 TRP A N 1
ATOM 2360 C CA . TRP A 1 291 ? 5.268 16.824 -9.195 1.00 67.56 291 TRP A CA 1
ATOM 2361 C C . TRP A 1 291 ? 6.110 16.926 -10.477 1.00 67.56 291 TRP A C 1
ATOM 2363 O O . TRP A 1 291 ? 5.617 17.296 -11.539 1.00 67.56 291 TRP A O 1
ATOM 2373 N N . ASP A 1 292 ? 7.383 16.533 -10.386 1.00 70.00 292 ASP A N 1
ATOM 2374 C CA . ASP A 1 292 ? 8.276 16.374 -11.537 1.00 70.00 292 ASP A CA 1
ATOM 2375 C C . ASP A 1 292 ? 9.089 15.074 -11.378 1.00 70.00 292 ASP A C 1
ATOM 2377 O O . ASP A 1 292 ? 10.062 15.026 -10.607 1.00 70.00 292 ASP A O 1
ATOM 2381 N N . PRO A 1 293 ? 8.732 14.007 -12.115 1.00 67.19 293 PRO A N 1
ATOM 2382 C CA . PRO A 1 293 ? 9.382 12.712 -11.966 1.00 67.19 293 PRO A CA 1
ATOM 2383 C C . PRO A 1 293 ? 10.825 12.707 -12.475 1.00 67.19 293 PRO A C 1
ATOM 2385 O O . PRO A 1 293 ? 11.637 11.908 -11.998 1.00 67.19 293 PRO A O 1
ATOM 2388 N N . GLN A 1 294 ? 11.187 13.599 -13.406 1.00 68.19 294 GLN A N 1
ATOM 2389 C CA . GLN A 1 294 ? 12.563 13.719 -13.892 1.00 68.19 294 GLN A CA 1
ATOM 2390 C C . GLN A 1 294 ? 13.447 14.402 -12.853 1.00 68.19 294 GLN A C 1
ATOM 2392 O O . GLN A 1 294 ? 14.566 13.949 -12.600 1.00 68.19 294 GLN A O 1
ATOM 2397 N N . LYS A 1 295 ? 12.943 15.467 -12.223 1.00 70.50 295 LYS A N 1
ATOM 2398 C CA . LYS A 1 295 ? 13.634 16.150 -11.125 1.00 70.50 295 LYS A CA 1
ATOM 2399 C C . LYS A 1 295 ? 13.848 15.214 -9.942 1.00 70.50 295 LYS A C 1
ATOM 2401 O O . LYS A 1 295 ? 14.954 15.196 -9.406 1.00 70.50 295 LYS A O 1
ATOM 2406 N N . LEU A 1 296 ? 12.851 14.409 -9.577 1.00 65.94 296 LEU A N 1
ATOM 2407 C CA . LEU A 1 296 ? 12.970 13.440 -8.483 1.00 65.94 296 LEU A CA 1
ATOM 2408 C C . LEU A 1 296 ? 13.965 12.324 -8.795 1.00 65.94 296 LEU A C 1
ATOM 2410 O O . LEU A 1 296 ? 14.835 12.042 -7.974 1.00 65.94 296 LEU A O 1
ATOM 2414 N N . TRP A 1 297 ? 13.936 11.776 -10.013 1.00 67.00 297 TRP A N 1
ATOM 2415 C CA . TRP A 1 297 ? 14.954 10.824 -10.466 1.00 67.00 297 TRP A CA 1
ATOM 2416 C C . TRP A 1 297 ? 16.366 11.431 -10.454 1.00 67.00 297 TRP A C 1
ATOM 2418 O O . TRP A 1 297 ? 17.337 10.821 -10.015 1.00 67.00 297 TRP A O 1
ATOM 2428 N N . ALA A 1 298 ? 16.514 12.674 -10.916 1.00 65.62 298 ALA A N 1
ATOM 2429 C CA . ALA A 1 298 ? 17.800 13.363 -10.887 1.00 65.62 298 ALA A CA 1
ATOM 2430 C C . ALA A 1 298 ? 18.272 13.660 -9.452 1.00 65.62 298 ALA A C 1
ATOM 2432 O O . ALA A 1 298 ? 19.475 13.678 -9.188 1.00 65.62 298 ALA A O 1
ATOM 2433 N N . GLN A 1 299 ? 17.352 13.918 -8.522 1.00 63.94 299 GLN A N 1
ATOM 2434 C CA . GLN A 1 299 ? 17.659 14.119 -7.108 1.00 63.94 299 GLN A CA 1
ATOM 2435 C C . GLN A 1 299 ? 18.063 12.816 -6.417 1.00 63.94 299 GLN A C 1
ATOM 2437 O O . GLN A 1 299 ? 19.040 12.844 -5.664 1.00 63.94 299 GLN A O 1
ATOM 2442 N N . SER A 1 300 ? 17.392 11.694 -6.705 1.00 57.91 300 SER A N 1
ATOM 2443 C CA . SER A 1 300 ? 17.792 10.382 -6.184 1.00 57.91 300 SER A CA 1
ATOM 2444 C C . SER A 1 300 ? 19.211 10.039 -6.646 1.00 57.91 300 SER A C 1
ATOM 2446 O O . SER A 1 300 ? 20.074 9.787 -5.810 1.00 57.91 300 SER A O 1
ATOM 2448 N N . LEU A 1 301 ? 19.511 10.232 -7.937 1.00 57.78 301 LEU A N 1
ATOM 2449 C CA . LEU A 1 301 ? 20.853 10.081 -8.513 1.00 57.78 301 LEU A CA 1
ATOM 2450 C C . LEU A 1 301 ? 21.926 10.984 -7.876 1.00 57.78 301 LEU A C 1
ATOM 2452 O O . LEU A 1 301 ? 23.085 10.591 -7.763 1.00 57.78 301 LEU A O 1
ATOM 2456 N N . LYS A 1 302 ? 21.588 12.221 -7.492 1.00 54.00 302 LYS A N 1
ATOM 2457 C CA . LYS A 1 302 ? 22.547 13.156 -6.869 1.00 54.00 302 LYS A CA 1
ATOM 2458 C C . LYS A 1 302 ? 22.859 12.799 -5.418 1.00 54.00 302 LYS A C 1
ATOM 2460 O O . LYS A 1 302 ? 23.961 13.091 -4.955 1.00 54.00 302 LYS A O 1
ATOM 2465 N N . LYS A 1 303 ? 21.892 12.225 -4.700 1.00 50.00 303 LYS A N 1
ATOM 2466 C CA . LYS A 1 303 ? 22.031 11.845 -3.288 1.00 50.00 303 LYS A CA 1
ATOM 2467 C C . LYS A 1 303 ? 22.621 10.438 -3.132 1.00 50.00 303 LYS A C 1
ATOM 2469 O O . LYS A 1 303 ? 23.362 10.222 -2.178 1.00 50.00 303 LYS A O 1
ATOM 2474 N N . ALA A 1 304 ? 22.415 9.559 -4.115 1.00 48.03 304 ALA A N 1
ATOM 2475 C CA . ALA A 1 304 ? 23.211 8.360 -4.357 1.00 48.03 304 ALA A CA 1
ATOM 2476 C C . ALA A 1 304 ? 23.033 7.889 -5.824 1.00 48.03 304 ALA A C 1
ATOM 2478 O O . ALA A 1 304 ? 21.935 7.493 -6.221 1.00 48.03 304 ALA A O 1
ATOM 2479 N N . PRO A 1 305 ? 24.077 7.957 -6.670 1.00 38.34 305 PRO A N 1
ATOM 2480 C CA . PRO A 1 305 ? 23.964 7.642 -8.089 1.00 38.34 305 PRO A CA 1
ATOM 2481 C C . PRO A 1 305 ? 23.710 6.150 -8.306 1.00 38.34 305 PRO A C 1
ATOM 2483 O O . PRO A 1 305 ? 24.626 5.338 -8.194 1.00 38.34 305 PRO A O 1
ATOM 2486 N N . CYS A 1 306 ? 22.487 5.783 -8.690 1.00 33.09 306 CYS A N 1
ATOM 2487 C CA . CYS A 1 306 ? 22.281 4.540 -9.421 1.00 33.09 306 CYS A CA 1
ATOM 2488 C C . CYS A 1 306 ? 23.075 4.610 -10.742 1.00 33.09 306 CYS A C 1
ATOM 2490 O O . CYS A 1 306 ? 22.792 5.419 -11.626 1.00 33.09 306 CYS A O 1
ATOM 2492 N N . GLY A 1 307 ? 24.120 3.782 -10.835 1.00 33.41 307 GLY A N 1
ATOM 2493 C CA . GLY A 1 307 ? 24.972 3.632 -12.016 1.00 33.41 307 GLY A CA 1
ATOM 2494 C C . GLY A 1 307 ? 26.332 4.342 -11.918 1.00 33.41 307 GLY A C 1
ATOM 2495 O O . GLY A 1 307 ? 26.502 5.451 -12.414 1.00 33.41 307 GLY A O 1
ATOM 2496 N N . LYS A 1 308 ? 27.329 3.625 -11.375 1.00 29.89 308 LYS A N 1
ATOM 2497 C CA . LYS A 1 308 ? 28.782 3.926 -11.307 1.00 29.89 308 LYS A CA 1
ATOM 2498 C C . LYS A 1 308 ? 29.232 5.048 -10.356 1.00 29.89 308 LYS A C 1
ATOM 2500 O O . LYS A 1 308 ? 29.178 6.234 -10.670 1.00 29.89 308 LYS A O 1
ATOM 2505 N N . PHE A 1 309 ? 29.902 4.648 -9.272 1.00 35.50 309 PHE A N 1
ATOM 2506 C CA . PHE A 1 309 ? 30.784 5.532 -8.508 1.00 35.50 309 PHE A CA 1
ATOM 2507 C C . PHE A 1 309 ? 32.202 5.570 -9.102 1.00 35.50 309 PHE A C 1
ATOM 2509 O O . PHE A 1 309 ? 32.834 4.542 -9.354 1.00 35.50 309 PHE A O 1
ATOM 2516 N N . LEU A 1 310 ? 32.734 6.783 -9.276 1.00 30.61 310 LEU A N 1
ATOM 2517 C CA . LEU A 1 310 ? 34.164 7.037 -9.457 1.00 30.61 310 LEU A CA 1
ATOM 2518 C C . LEU A 1 310 ? 34.917 6.673 -8.166 1.00 30.61 310 LEU A C 1
ATOM 2520 O O . LEU A 1 310 ? 34.559 7.137 -7.086 1.00 30.61 310 LEU A O 1
ATOM 2524 N N . LYS A 1 311 ? 35.996 5.896 -8.313 1.00 30.52 311 LYS A N 1
ATOM 2525 C CA . LYS A 1 311 ? 36.800 5.206 -7.279 1.00 30.52 311 LYS A CA 1
ATOM 2526 C C . LYS A 1 311 ? 37.244 5.992 -6.024 1.00 30.52 311 LYS A C 1
ATOM 2528 O O . LYS A 1 311 ? 37.768 5.363 -5.118 1.00 30.52 311 LYS A O 1
ATOM 2533 N N . ASN A 1 312 ? 37.077 7.315 -5.929 1.00 26.62 312 ASN A N 1
ATOM 2534 C CA . ASN A 1 312 ? 37.890 8.142 -5.021 1.00 26.62 312 ASN A CA 1
ATOM 2535 C C . ASN A 1 312 ? 37.151 9.228 -4.206 1.00 26.62 312 ASN A C 1
ATOM 2537 O O . ASN A 1 312 ? 37.785 10.205 -3.814 1.00 26.62 312 ASN A O 1
ATOM 2541 N N . ARG A 1 313 ? 35.851 9.115 -3.897 1.00 29.42 313 ARG A N 1
ATOM 2542 C CA . ARG A 1 313 ? 35.220 10.046 -2.931 1.00 29.42 313 ARG A CA 1
ATOM 2543 C C . ARG A 1 313 ? 34.504 9.310 -1.807 1.00 29.42 313 ARG A C 1
ATOM 2545 O O . ARG A 1 313 ? 33.439 8.740 -1.992 1.00 29.42 313 ARG A O 1
ATOM 2552 N N . HIS A 1 314 ? 35.134 9.336 -0.639 1.00 29.11 314 HIS A N 1
ATOM 2553 C CA . HIS A 1 314 ? 34.588 8.844 0.618 1.00 29.11 314 HIS A CA 1
ATOM 2554 C C . HIS A 1 314 ? 33.792 9.985 1.260 1.00 29.11 314 HIS A C 1
ATOM 2556 O O . HIS A 1 314 ? 34.280 11.115 1.285 1.00 29.11 314 HIS A O 1
ATOM 2562 N N . ARG A 1 315 ? 32.597 9.705 1.792 1.00 33.78 315 ARG A N 1
ATOM 2563 C CA . ARG A 1 315 ? 31.961 10.582 2.779 1.00 33.78 315 ARG A CA 1
ATOM 2564 C C . ARG A 1 315 ? 32.120 9.942 4.155 1.00 33.78 315 ARG A C 1
ATOM 2566 O O . ARG A 1 315 ? 31.859 8.748 4.315 1.00 33.78 315 ARG A O 1
ATOM 2573 N N . ILE A 1 316 ? 32.671 10.754 5.043 1.00 33.31 316 ILE A N 1
ATOM 2574 C CA . ILE A 1 316 ? 32.933 10.548 6.462 1.00 33.31 316 ILE A CA 1
ATOM 2575 C C . ILE A 1 316 ? 31.700 11.157 7.161 1.00 33.31 316 ILE A C 1
ATOM 2577 O O . ILE A 1 316 ? 31.263 12.232 6.752 1.00 33.31 316 ILE A O 1
ATOM 2581 N N . ASP A 1 317 ? 31.134 10.427 8.121 1.00 28.02 317 ASP A N 1
ATOM 2582 C CA . ASP A 1 317 ? 30.045 10.796 9.049 1.00 28.02 317 ASP A CA 1
ATOM 2583 C C . ASP A 1 317 ? 28.567 10.662 8.597 1.00 28.02 317 ASP A C 1
ATOM 2585 O O . ASP A 1 317 ? 28.072 11.399 7.744 1.00 28.02 317 ASP A O 1
ATOM 2589 N N . GLY A 1 318 ? 27.848 9.758 9.289 1.00 29.48 318 GLY A N 1
ATOM 2590 C CA . GLY A 1 318 ? 26.401 9.826 9.572 1.00 29.48 318 GLY A CA 1
ATOM 2591 C C . GLY A 1 318 ? 25.449 8.945 8.733 1.00 29.48 318 GLY A C 1
ATOM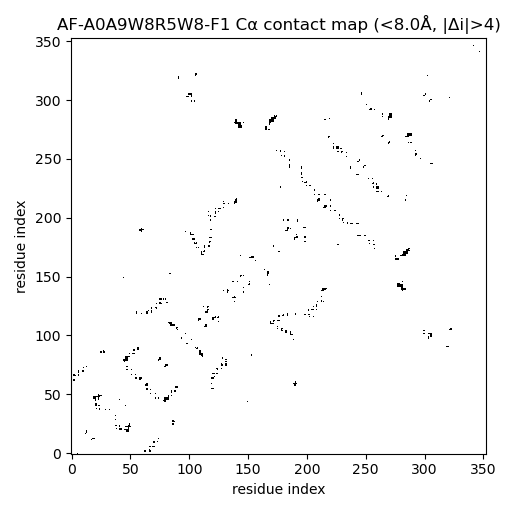 2592 O O . GLY A 1 318 ? 25.671 8.786 7.530 1.00 29.48 318 GLY A O 1
ATOM 2593 N N . PRO A 1 319 ? 24.369 8.384 9.333 1.00 28.30 319 PRO A N 1
ATOM 2594 C CA . PRO A 1 319 ? 23.347 7.640 8.601 1.00 28.30 319 PRO A CA 1
ATOM 2595 C C . PRO A 1 319 ? 22.566 8.582 7.681 1.00 28.30 319 PRO A C 1
ATOM 2597 O O . PRO A 1 319 ? 22.230 9.715 8.031 1.00 28.30 319 PRO A O 1
ATOM 2600 N N . VAL A 1 320 ? 22.309 8.113 6.465 1.00 31.42 320 VAL A N 1
ATOM 2601 C CA . VAL A 1 320 ? 21.743 8.929 5.395 1.00 31.42 320 VAL A CA 1
ATOM 2602 C C . VAL A 1 320 ? 20.231 9.056 5.595 1.00 31.42 320 VAL A C 1
ATOM 2604 O O . VAL A 1 320 ? 19.470 8.177 5.205 1.00 31.42 320 VAL A O 1
ATOM 2607 N N . ASN A 1 321 ? 19.784 10.177 6.163 1.00 26.59 321 ASN A N 1
ATOM 2608 C CA . ASN A 1 321 ? 18.409 10.641 5.986 1.00 26.59 321 ASN A CA 1
ATOM 2609 C C . ASN A 1 321 ? 18.259 11.170 4.561 1.00 26.59 321 ASN A C 1
ATOM 2611 O O . ASN A 1 321 ? 18.744 12.251 4.219 1.00 26.59 321 ASN A O 1
ATOM 2615 N N . VAL A 1 322 ? 17.626 10.386 3.691 1.00 30.98 322 VAL A N 1
ATOM 2616 C CA . VAL A 1 322 ? 17.334 10.820 2.326 1.00 30.98 322 VAL A CA 1
ATOM 2617 C C . VAL A 1 322 ? 15.956 11.482 2.320 1.00 30.98 322 VAL A C 1
ATOM 2619 O O . VAL A 1 322 ? 14.943 10.806 2.410 1.00 30.98 322 VAL A O 1
ATOM 2622 N N . MET A 1 323 ? 15.977 12.816 2.179 1.00 27.22 323 MET A N 1
ATOM 2623 C CA . MET A 1 323 ? 14.847 13.741 1.941 1.00 27.22 323 MET A CA 1
ATOM 2624 C C . MET A 1 323 ? 14.056 14.283 3.148 1.00 27.22 323 MET A C 1
ATOM 2626 O O . MET A 1 323 ? 12.841 14.402 3.076 1.00 27.22 323 MET A O 1
ATOM 2630 N N . SER A 1 324 ? 14.743 14.772 4.187 1.00 27.50 324 SER A N 1
ATOM 2631 C CA . SER A 1 324 ? 14.151 15.736 5.142 1.00 27.50 324 SER A CA 1
ATOM 2632 C C . SER A 1 324 ? 14.427 17.214 4.820 1.00 27.50 324 SER A C 1
ATOM 2634 O O . SER A 1 324 ? 13.881 18.095 5.474 1.00 27.50 324 SER A O 1
ATOM 2636 N N . ASP A 1 325 ? 15.234 17.533 3.807 1.00 29.72 325 ASP A N 1
ATOM 2637 C CA . ASP A 1 325 ? 15.484 18.935 3.456 1.00 29.72 325 ASP A CA 1
ATOM 2638 C C . ASP A 1 325 ? 14.475 19.387 2.396 1.00 29.72 325 ASP A C 1
ATOM 2640 O O . ASP A 1 325 ? 14.694 19.099 1.217 1.00 29.72 325 ASP A O 1
ATOM 2644 N N . TRP A 1 326 ? 13.364 20.002 2.839 1.00 27.84 326 TRP A N 1
ATOM 2645 C CA . TRP A 1 326 ? 12.701 21.222 2.310 1.00 27.84 326 TRP A CA 1
ATOM 2646 C C . TRP A 1 326 ? 11.205 21.318 2.723 1.00 27.84 326 TRP A C 1
ATOM 2648 O O . TRP A 1 326 ? 10.429 20.452 2.331 1.00 27.84 326 TRP A O 1
ATOM 2658 N N . PRO A 1 327 ? 10.744 22.430 3.339 1.00 36.47 327 PRO A N 1
ATOM 2659 C CA . PRO A 1 327 ? 11.296 23.126 4.490 1.00 36.47 327 PRO A CA 1
ATOM 2660 C C . PRO A 1 327 ? 10.512 22.742 5.762 1.00 36.47 327 PRO A C 1
ATOM 2662 O O . PRO A 1 327 ? 9.398 23.205 5.984 1.00 36.47 327 PRO A O 1
ATOM 2665 N N . GLN A 1 328 ? 11.119 21.957 6.643 1.00 26.67 328 GLN A N 1
ATOM 2666 C CA . GLN A 1 328 ? 10.893 22.124 8.075 1.00 26.67 328 GLN A CA 1
ATOM 2667 C C . GLN A 1 328 ? 12.266 22.076 8.737 1.00 26.67 328 GLN A C 1
ATOM 2669 O O . GLN A 1 328 ? 13.012 21.109 8.586 1.00 26.67 328 GLN A O 1
ATOM 2674 N N . GLU A 1 329 ? 12.640 23.169 9.392 1.00 24.59 329 GLU A N 1
ATOM 2675 C CA . GLU A 1 329 ? 13.857 23.265 10.190 1.00 24.59 329 GLU A CA 1
ATOM 2676 C C . GLU A 1 329 ? 13.740 22.337 11.409 1.00 24.59 329 GLU A C 1
ATOM 2678 O O . GLU A 1 329 ? 13.291 22.754 12.471 1.00 24.59 329 GLU A O 1
ATOM 2683 N N . TRP A 1 330 ? 14.150 21.075 11.282 1.00 30.16 330 TRP A N 1
ATOM 2684 C CA . TRP A 1 330 ? 14.310 20.186 12.436 1.00 30.16 330 TRP A CA 1
ATOM 2685 C C . TRP A 1 330 ? 15.774 20.206 12.891 1.00 30.16 330 TRP A C 1
ATOM 2687 O O . TRP A 1 330 ? 16.689 19.853 12.143 1.00 30.16 330 TRP A O 1
ATOM 2697 N N . ARG A 1 331 ? 16.013 20.676 14.123 1.00 26.84 331 ARG A N 1
ATOM 2698 C CA . ARG A 1 331 ? 17.338 20.719 14.763 1.00 26.84 331 ARG A CA 1
ATOM 2699 C C . ARG A 1 331 ? 17.724 19.318 15.255 1.00 26.84 331 ARG A C 1
ATOM 2701 O O . ARG A 1 331 ? 17.084 18.767 16.137 1.00 26.84 331 ARG A O 1
ATOM 2708 N N . TRP A 1 332 ? 18.815 18.777 14.720 1.00 28.95 332 TRP A N 1
ATOM 2709 C CA . TRP A 1 332 ? 19.358 17.432 14.978 1.00 28.95 332 TRP A CA 1
ATOM 2710 C C . TRP A 1 332 ? 20.158 17.287 16.293 1.00 28.95 332 TRP A C 1
ATOM 2712 O O . TRP A 1 332 ? 21.141 16.550 16.332 1.00 28.95 332 TRP A O 1
ATOM 2722 N N . ALA A 1 333 ? 19.816 18.006 17.364 1.00 27.80 333 ALA A N 1
ATOM 2723 C CA . ALA A 1 333 ? 20.717 18.101 18.520 1.00 27.80 333 ALA A CA 1
ATOM 2724 C C . ALA A 1 333 ? 20.785 16.840 19.413 1.00 27.80 333 ALA A C 1
ATOM 2726 O O . ALA A 1 333 ? 21.815 16.641 20.050 1.00 27.80 333 ALA A O 1
ATOM 2727 N N . ASP A 1 334 ? 19.783 15.947 19.411 1.00 32.78 334 ASP A N 1
ATOM 2728 C CA . ASP A 1 334 ? 19.629 14.980 20.520 1.00 32.78 334 ASP A CA 1
ATOM 2729 C C . ASP A 1 334 ? 19.628 13.478 20.144 1.00 32.78 334 ASP A C 1
ATOM 2731 O O . ASP A 1 334 ? 19.410 12.617 20.995 1.00 32.78 334 ASP A O 1
ATOM 2735 N N . ALA A 1 335 ? 19.953 13.098 18.902 1.00 30.27 335 ALA A N 1
ATOM 2736 C CA . ALA A 1 335 ? 19.910 11.689 18.457 1.00 30.27 335 ALA A CA 1
ATOM 2737 C C . ALA A 1 335 ? 21.156 10.837 18.816 1.00 30.27 335 ALA A C 1
ATOM 2739 O O . ALA A 1 335 ? 21.351 9.750 18.269 1.00 30.27 335 ALA A O 1
ATOM 2740 N N . GLY A 1 336 ? 22.011 11.300 19.735 1.00 28.98 336 GLY A N 1
ATOM 2741 C CA . GLY A 1 336 ? 23.276 10.639 20.097 1.00 28.98 336 GLY A CA 1
ATOM 2742 C C . GLY A 1 336 ? 23.143 9.270 20.782 1.00 28.98 336 GLY A C 1
ATOM 2743 O O . GLY A 1 336 ? 24.138 8.569 20.927 1.00 28.98 336 GLY A O 1
ATOM 2744 N N . TRP A 1 337 ? 21.937 8.864 21.187 1.00 34.50 337 TRP A N 1
ATOM 2745 C CA . TRP A 1 337 ? 21.692 7.623 21.934 1.00 34.50 337 TRP A CA 1
ATOM 2746 C C . TRP A 1 337 ? 21.134 6.464 21.082 1.00 34.50 337 TRP A C 1
ATOM 2748 O O . TRP A 1 337 ? 21.007 5.346 21.577 1.00 34.50 337 TRP A O 1
ATOM 2758 N N . LEU A 1 338 ? 20.839 6.701 19.797 1.00 30.41 338 LEU A N 1
ATOM 2759 C CA . LEU A 1 338 ? 20.212 5.729 18.883 1.00 30.41 338 LEU A CA 1
ATOM 2760 C C . LEU A 1 338 ? 21.195 4.782 18.173 1.00 30.41 338 LEU A C 1
ATOM 2762 O O . LEU A 1 338 ? 20.765 3.916 17.415 1.00 30.41 338 LEU A O 1
ATOM 2766 N N . ILE A 1 339 ? 22.501 4.924 18.412 1.00 31.34 339 ILE A N 1
ATOM 2767 C CA . ILE A 1 339 ? 23.536 4.109 17.754 1.00 31.34 339 ILE A CA 1
ATOM 2768 C C . ILE A 1 339 ? 23.686 2.720 18.412 1.00 31.34 339 ILE A C 1
ATOM 2770 O O . ILE A 1 339 ? 24.143 1.792 17.754 1.00 31.34 339 ILE A O 1
ATOM 2774 N N . ASP A 1 340 ? 23.223 2.526 19.655 1.00 27.72 340 ASP A N 1
ATOM 2775 C CA . ASP A 1 340 ? 23.649 1.367 20.461 1.00 27.72 340 ASP A CA 1
ATOM 2776 C C . ASP A 1 340 ? 22.562 0.352 20.868 1.00 27.72 340 ASP A C 1
ATOM 2778 O O . ASP A 1 340 ? 22.863 -0.578 21.622 1.00 27.72 340 ASP A O 1
ATOM 2782 N N . ARG A 1 341 ? 21.305 0.442 20.402 1.00 29.20 341 ARG A N 1
ATOM 2783 C CA . ARG A 1 341 ? 20.269 -0.541 20.801 1.00 29.20 341 ARG A CA 1
ATOM 2784 C C . ARG A 1 341 ? 19.266 -0.900 19.703 1.00 29.20 341 ARG A C 1
ATOM 2786 O O . ARG A 1 341 ? 18.196 -0.306 19.624 1.00 29.20 341 ARG A O 1
ATOM 2793 N N . ASP A 1 342 ? 19.530 -1.976 18.957 1.00 29.78 342 ASP A N 1
ATOM 2794 C CA . ASP A 1 342 ? 18.416 -2.776 18.424 1.00 29.78 342 ASP A CA 1
ATOM 2795 C C . ASP A 1 342 ? 17.655 -3.423 19.595 1.00 29.78 342 ASP A C 1
ATOM 2797 O O . ASP A 1 342 ? 18.317 -3.970 20.491 1.00 29.78 342 ASP A O 1
ATOM 2801 N N . PRO A 1 343 ? 16.310 -3.456 19.567 1.00 32.81 343 PRO A N 1
ATOM 2802 C CA . PRO A 1 343 ? 15.510 -4.283 20.464 1.00 32.81 343 PRO A CA 1
ATOM 2803 C C . PRO A 1 343 ? 15.929 -5.757 20.361 1.00 32.81 343 PRO A C 1
ATOM 2805 O O . PRO A 1 343 ? 16.041 -6.299 19.261 1.00 32.81 343 PRO A O 1
ATOM 2808 N N . ASP A 1 344 ? 16.130 -6.429 21.495 1.00 33.44 344 ASP A N 1
ATOM 2809 C CA . ASP A 1 344 ? 16.721 -7.779 21.553 1.00 33.44 344 ASP A CA 1
ATOM 2810 C C . ASP A 1 344 ? 15.944 -8.857 20.771 1.00 33.44 344 ASP A C 1
ATOM 2812 O O . ASP A 1 344 ? 16.521 -9.859 20.350 1.00 33.44 344 ASP A O 1
ATOM 2816 N N . TRP A 1 345 ? 14.656 -8.645 20.485 1.00 35.41 345 TRP A N 1
ATOM 2817 C CA . TRP A 1 345 ? 13.855 -9.571 19.675 1.00 35.41 345 TRP A CA 1
ATOM 2818 C C . TRP A 1 345 ? 14.182 -9.519 18.170 1.00 35.41 345 TRP A C 1
ATOM 2820 O O . TRP A 1 345 ? 13.921 -10.488 17.457 1.00 35.41 345 TRP A O 1
ATOM 2830 N N . CYS A 1 346 ? 14.796 -8.435 17.679 1.00 29.50 346 CYS A N 1
ATOM 2831 C CA . CYS A 1 346 ? 15.253 -8.295 16.289 1.00 29.50 346 CYS A CA 1
ATOM 2832 C C . CYS A 1 346 ? 16.579 -9.026 16.015 1.00 29.50 346 CYS A C 1
ATOM 2834 O O . CYS A 1 346 ? 16.936 -9.229 14.858 1.00 29.50 346 CYS A O 1
ATOM 2836 N N . LYS A 1 347 ? 17.302 -9.428 17.069 1.00 30.97 347 LYS A N 1
ATOM 2837 C CA . LYS A 1 347 ? 18.632 -10.054 17.001 1.00 30.97 347 LYS A CA 1
ATOM 2838 C C . LYS A 1 347 ? 18.603 -11.583 17.044 1.00 30.97 347 LYS A C 1
ATOM 2840 O O . LYS A 1 347 ? 19.666 -12.194 17.076 1.00 30.97 347 LYS A O 1
ATOM 2845 N N . ILE A 1 348 ? 17.425 -12.212 17.064 1.00 29.00 348 ILE A N 1
ATOM 2846 C CA . ILE A 1 348 ? 17.296 -13.676 17.118 1.00 29.00 348 ILE A CA 1
ATOM 2847 C C . ILE A 1 348 ? 17.698 -14.260 15.750 1.00 29.00 348 ILE A C 1
ATOM 2849 O O . ILE A 1 348 ? 16.949 -14.092 14.784 1.00 29.00 348 ILE A O 1
ATOM 2853 N N . PRO A 1 349 ? 18.843 -14.960 15.623 1.00 27.16 349 PRO A N 1
ATOM 2854 C CA . PRO A 1 349 ? 19.235 -15.582 14.368 1.00 27.16 349 PRO A CA 1
ATOM 2855 C C . PRO A 1 349 ? 18.380 -16.835 14.156 1.00 27.16 349 PRO A C 1
ATOM 2857 O O . PRO A 1 349 ? 18.444 -17.777 14.942 1.00 27.16 349 PRO A O 1
ATOM 2860 N N . LEU A 1 350 ? 17.592 -16.872 13.081 1.00 35.00 350 LEU A N 1
ATOM 2861 C CA . LEU A 1 350 ? 16.861 -18.069 12.645 1.00 35.00 350 LEU A CA 1
ATOM 2862 C C . LEU A 1 350 ? 17.779 -18.993 11.827 1.00 35.00 350 LEU A C 1
ATOM 2864 O O . LEU A 1 350 ? 17.518 -19.292 10.664 1.00 35.00 350 LEU A O 1
ATOM 2868 N N . LYS A 1 351 ? 18.887 -19.434 12.429 1.00 28.98 351 LYS A N 1
ATOM 2869 C CA . LYS A 1 351 ? 19.654 -20.580 11.933 1.00 28.98 351 LYS A CA 1
ATOM 2870 C C . LYS A 1 351 ? 19.830 -21.596 13.053 1.00 28.98 351 LYS A C 1
ATOM 2872 O O . LYS A 1 351 ? 20.347 -21.260 14.110 1.00 28.98 351 LYS A O 1
ATOM 2877 N N . GLU A 1 352 ? 19.412 -22.815 12.721 1.00 27.70 352 GLU A N 1
ATOM 2878 C CA . GLU A 1 352 ? 19.508 -24.071 13.473 1.00 27.70 352 GLU A CA 1
ATOM 2879 C C . GLU A 1 352 ? 18.511 -24.232 14.629 1.00 27.70 352 GLU A C 1
ATOM 2881 O O . GLU A 1 352 ? 18.776 -23.918 15.789 1.00 27.70 352 GLU A O 1
ATOM 2886 N N . TRP A 1 353 ? 17.351 -24.783 14.257 1.00 31.05 353 TRP A N 1
ATOM 2887 C CA . TRP A 1 353 ? 16.732 -25.898 14.972 1.00 31.05 353 TRP A CA 1
ATOM 2888 C C . TRP A 1 353 ? 16.794 -27.127 14.072 1.00 31.05 353 TRP A C 1
ATOM 2890 O O . TRP A 1 353 ? 16.505 -26.957 12.862 1.00 31.05 353 TRP A O 1
#

Solvent-accessible surface area (backbone atoms only — not comparable to full-atom values): 21429 Å² total; per-residue (Å²): 133,54,52,64,56,52,38,55,51,51,49,51,39,51,79,71,69,52,86,62,26,79,67,34,73,68,94,82,82,50,93,88,54,60,68,66,62,52,50,52,47,34,50,75,57,31,26,43,38,49,65,61,62,45,42,57,65,74,51,52,53,62,68,54,49,52,33,46,45,52,44,52,40,50,42,36,73,77,62,30,30,80,57,68,63,53,76,73,76,53,87,58,91,56,56,74,67,52,48,70,77,52,62,68,76,61,74,76,66,38,35,42,67,50,51,41,67,32,73,68,36,53,52,64,54,43,48,38,52,53,53,46,34,49,74,71,75,40,44,36,54,38,36,40,72,78,44,60,76,92,69,59,75,42,79,86,74,83,87,78,71,97,76,90,86,72,43,66,59,50,59,27,50,50,65,59,50,48,38,44,54,50,30,48,74,67,38,88,88,45,36,68,64,95,48,83,54,46,61,46,53,52,47,51,54,42,54,48,48,33,50,80,57,50,40,54,55,73,68,55,46,53,43,55,51,31,38,46,52,29,43,51,54,48,32,55,53,21,60,80,62,76,48,84,45,68,92,80,39,44,71,59,48,51,49,44,45,58,55,34,50,56,93,47,77,83,37,75,87,30,46,67,60,96,72,82,60,64,75,40,39,38,34,48,65,26,42,66,95,82,76,47,68,65,61,52,53,54,48,48,36,72,77,47,51,82,78,80,80,74,97,80,76,84,84,83,86,80,83,77,78,69,80,68,87,80,91,63,94,76,83,82,84,77,72,84,74,72,85,80,65,80,62,74,83,80,68,67,74,95,69,87,131

Secondary structure (DSSP, 8-state):
--HHHHHHHHHHHHHTT---GGGG--TTS-TTS-HHHHHHHHHHTTBPPHHHHHHHHH---HHHHHHHHHHHHHHHHTTPBPPSB-----TT---HHHHHH---------BHHHHHHSTTS-HHHHHHHHHHHHHTT--TTSBGGGS-GGGS-SS----SSSS------EEEEHHHHHHHHHHHHH-TTS---SSTTHHHHHHHHHHHHHHHTT-S-HHHHHHHHHHHHHHHHHHHHHHHTTS--HHHHHHHHHHHHHHTTGGGTT-TTTB--SS--TTSBSEEEEB-TT--HHHHHHHHHHHS-SS---TT-PPPS-----S--SS------SGGGTTS---GGGG------

Radius of gyration: 20.89 Å; Cα contacts (8 Å, |Δi|>4): 403; chains: 1; bounding box: 58×56×55 Å

Organism: NCBI:txid195108

Foldseek 3Di:
DFLVVVLVVLLVCVVVPHQPQQQQDPVPPCVPDDPVVVSVVSSVQLADHLVLLVCLQQDQDLSNLVSSLSSLLVSLVSPHAYDQFSDDDHVQPDDPVLVQQDDQLTDPDRGPVLSCLFLSNFLSNVLSNLVSQVVQVHAQQAQQLPHDPSLQDADDDPPPDDDDDGRDQSEDALVSSLSRLLCQQDRPNHHHDPALCSSLVRLVSNLVSCVVSVRDDPLVSQLSVLLSVLSVVLSVVQVVVVHDDCVPPSLVSLVSNLVSCVVCLPPPQAADDPDDDSRGGSYHHHYYNPDDSVVSLVLSCVLPNPDDDDPDDDDDDDGDPRDPPDDDPDDPDPCPPVPPDDPPVVVDDPPDD

Sequence (353 aa):
MTADQCFELLQWLVDHGFDITAASIDDRGWDDIEANAQIDFVRRMKHMPCSFLHTFKMSTDRDKLDGVAKIVCHLSSEGFNFPRLVRGVGSTLRSKEEYTEFTPLSYDSPFLVTMLMRSACPPSLLEAFLKQLKRQGVKLTCPRDSCPPEFKYGELVDDHDGDFDPAPTILTQVWELVAELYNDLFDPQRWKPFYIGEVGDIWVEKVTLLDEYEGINDVERLLLVSILSALRKIEARAQASKGLDIERDAKACWYELSMAFESFFDDDQLLDSQYRHPEDRMHKFALWVSWDPQKLWAQSLKKAPCGKFLKNRHRIDGPVNVMSDWPQEWRWADAGWLIDRDPDWCKIPLKEW

pLDDT: mean 70.6, std 22.08, range [24.59, 98.56]

Mean predicted aligned error: 12.4 Å